Protein AF-F7QBQ6-F1 (afdb_monomer_lite)

Foldseek 3Di:
DLVLLVVLLVLLVVCLVPPPPLLVQLLVCLVDPQPPRVSLCVNQVVSCDPVDDPLQLLSSLSSLLSNLCSVPVFADAAALLLLLLLVCLVVVDVVSLVLLLVCLVDALVCNSVSVSVSSVSSVVVNRHHHSSVSSVLSSLNSPPVNPVVVSQQSSLLSLLSNLCNNCPPHDAQLALVVLLVLLLVCVVVVHCLLVVLQVCLVDQFRRRSSNSVSQVSNDDSVQGPLQLLSRLSSLLSNLCSLPVQADPPAALLLLLLVLLVVDVVCVVVSVVLLVVCLVDALVCNSVSSSVNSNSCNPPNRHYRSSVSSVLSSQRNPPDHPPVVSVVSSVVSVCSNPDDPPPCPDPPPPPPDDDDDD

Sequence (357 aa):
MTPHAGKFVGYLETLYENDRGAIARLRHSLAQPIGEDPKAVAIVERFAGMERDVGDPYRLALYLIAALYAHHPEQSGTTLAQAFGTLWRTRQNPSIEQRFVTLLQADEQQIAVRLRQAITLLAADGYGFDYVQLIADVALWFDPLKREDRWQAMRQRWGREFYGAAFAGQAIQSEPEGVKQHLLALAKDESPVLARLRRSLTLPPGEDPAVFPSVEPFIDPAWKSGDPRRRARYLVAGLFATHSAYEPGCTLASALNRLAAQNKDDGQSVERRFIAVLGASADTIADHLRQAVALLRDTQIGYDPALLIKDMEVWLARTPNVACLDGRRQRWARDFYWIPRSDEHDNQSETTQEQGA

Radius of gyration: 27.39 Å; chains: 1; bo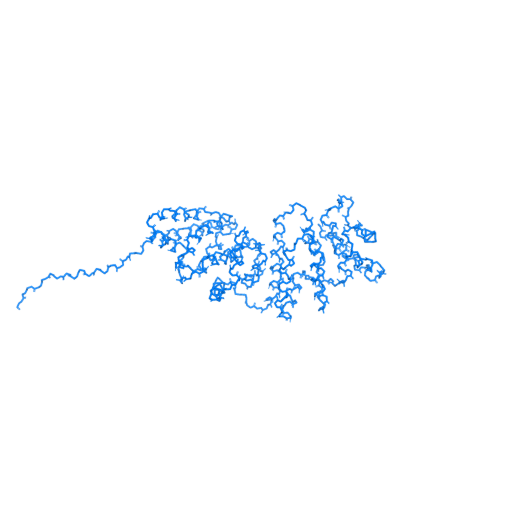unding box: 99×37×88 Å

Structure (mmCIF, N/CA/C/O backbone):
data_AF-F7QBQ6-F1
#
_entry.id   AF-F7QBQ6-F1
#
loop_
_atom_site.group_PDB
_atom_site.id
_atom_site.type_symbol
_atom_site.label_atom_id
_atom_site.label_alt_id
_atom_site.label_comp_id
_atom_site.label_asym_id
_atom_site.label_entity_id
_atom_site.label_seq_id
_atom_site.pdbx_PDB_ins_code
_atom_site.Cartn_x
_atom_site.Cartn_y
_atom_site.Cartn_z
_atom_site.occupancy
_atom_site.B_iso_or_equiv
_atom_site.auth_seq_id
_atom_site.auth_comp_id
_atom_site.auth_asym_id
_atom_site.auth_atom_id
_atom_site.pdbx_PDB_model_num
ATOM 1 N N . MET A 1 1 ? 20.777 11.181 -9.382 1.00 55.72 1 MET A N 1
ATOM 2 C CA . MET A 1 1 ? 20.623 9.922 -10.152 1.00 55.72 1 MET A CA 1
ATOM 3 C C . MET A 1 1 ? 19.945 10.142 -11.500 1.00 55.72 1 MET A C 1
ATOM 5 O O . MET A 1 1 ? 20.484 9.702 -12.505 1.00 55.72 1 MET A O 1
ATOM 9 N N . THR A 1 2 ? 18.842 10.890 -11.546 1.00 60.78 2 THR A N 1
ATOM 10 C CA . THR A 1 2 ? 18.014 11.148 -12.741 1.00 60.78 2 THR A CA 1
ATOM 11 C C . THR A 1 2 ? 18.770 11.571 -14.015 1.00 60.78 2 THR A C 1
ATOM 13 O O . THR A 1 2 ? 18.453 11.036 -15.074 1.00 60.78 2 THR A O 1
ATOM 16 N N . PRO A 1 3 ? 19.823 12.421 -13.964 1.00 72.81 3 PRO A N 1
ATOM 17 C CA . PRO A 1 3 ? 20.550 12.806 -15.181 1.00 72.81 3 PRO A CA 1
ATOM 18 C C . PRO A 1 3 ? 21.294 11.650 -15.865 1.00 72.81 3 PRO A C 1
ATOM 20 O O . PRO A 1 3 ? 21.471 11.668 -17.078 1.00 72.81 3 PRO A O 1
ATOM 23 N N . HIS A 1 4 ? 21.741 10.646 -15.102 1.00 84.81 4 HIS A N 1
ATOM 24 C CA . HIS A 1 4 ? 22.451 9.488 -15.655 1.00 84.81 4 HIS A CA 1
ATOM 25 C C . HIS A 1 4 ? 21.473 8.492 -16.282 1.00 84.81 4 HIS A C 1
ATOM 27 O O . HIS A 1 4 ? 21.731 7.999 -17.375 1.00 84.81 4 HIS A O 1
ATOM 33 N N . ALA A 1 5 ? 20.333 8.250 -15.627 1.00 90.38 5 ALA A N 1
ATOM 34 C CA . ALA A 1 5 ? 19.269 7.402 -16.160 1.00 90.38 5 ALA A CA 1
ATOM 35 C C . ALA A 1 5 ? 18.676 7.987 -17.455 1.00 90.38 5 ALA A C 1
ATOM 37 O O . ALA A 1 5 ? 18.514 7.257 -18.425 1.00 90.38 5 ALA A O 1
ATOM 38 N N . GLY A 1 6 ? 18.456 9.307 -17.524 1.00 93.12 6 GLY A N 1
ATOM 39 C CA . GLY A 1 6 ? 17.991 9.969 -18.750 1.00 93.12 6 GLY A CA 1
ATOM 40 C C . GLY A 1 6 ? 18.970 9.832 -19.922 1.00 93.12 6 GLY A C 1
ATOM 41 O O . GLY A 1 6 ? 18.567 9.467 -21.022 1.00 93.12 6 GLY A O 1
ATOM 42 N N . LYS A 1 7 ? 20.274 10.040 -19.680 1.00 94.00 7 LYS A N 1
ATOM 43 C CA . LYS A 1 7 ? 21.320 9.806 -20.695 1.00 94.00 7 LYS A CA 1
ATOM 44 C C . LYS A 1 7 ? 21.355 8.354 -21.168 1.00 94.00 7 LYS A C 1
ATOM 46 O O . LYS A 1 7 ? 21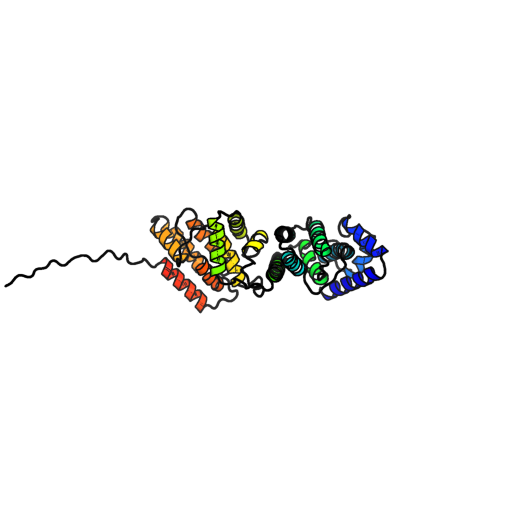.583 8.106 -22.347 1.00 94.00 7 LYS A O 1
ATOM 51 N N . PHE A 1 8 ? 21.151 7.409 -20.254 1.00 95.31 8 PHE A N 1
ATOM 52 C CA . PHE A 1 8 ? 21.120 5.992 -20.586 1.00 95.31 8 PHE A CA 1
ATOM 53 C C . PHE A 1 8 ? 19.916 5.627 -21.457 1.00 95.31 8 PHE A C 1
ATOM 55 O O . PHE A 1 8 ? 20.100 4.994 -22.490 1.00 95.31 8 PHE A O 1
ATOM 62 N N . VAL A 1 9 ? 18.709 6.066 -21.088 1.00 95.75 9 VAL A N 1
ATOM 63 C CA . VAL A 1 9 ? 17.493 5.811 -21.879 1.00 95.75 9 VAL A CA 1
ATOM 64 C C . VAL A 1 9 ? 17.595 6.455 -23.262 1.00 95.75 9 VAL A C 1
ATOM 66 O O . VAL A 1 9 ? 17.353 5.773 -24.251 1.00 95.75 9 VAL A O 1
ATOM 69 N N . GLY A 1 10 ? 18.066 7.705 -23.359 1.00 95.69 10 GLY A N 1
ATOM 70 C CA . GLY A 1 10 ? 18.307 8.343 -24.660 1.00 95.69 10 GLY A CA 1
ATOM 71 C C . GLY A 1 10 ? 19.355 7.604 -25.501 1.00 95.69 10 GLY A C 1
ATOM 72 O O . GLY A 1 10 ? 19.232 7.506 -26.718 1.00 95.69 10 GLY A O 1
ATOM 73 N N . TYR A 1 11 ? 20.369 7.003 -24.870 1.00 95.56 11 TYR A N 1
ATOM 74 C CA . TYR A 1 11 ? 21.298 6.133 -25.589 1.00 95.56 11 TYR A CA 1
ATOM 75 C C . TYR A 1 11 ? 20.629 4.845 -26.091 1.00 95.56 11 TYR A C 1
ATOM 77 O O . TYR A 1 11 ? 20.868 4.458 -27.232 1.00 95.56 11 TYR A O 1
ATOM 85 N N . LEU A 1 12 ? 19.776 4.197 -25.293 1.00 95.69 12 LEU A N 1
ATOM 86 C CA . LEU A 1 12 ? 19.026 3.018 -25.739 1.00 95.69 12 LEU A CA 1
ATOM 87 C C . LEU A 1 12 ? 18.079 3.336 -26.905 1.00 95.69 12 LEU A C 1
ATOM 89 O O . LEU A 1 12 ? 17.968 2.521 -27.817 1.00 95.69 12 LEU A O 1
ATOM 93 N N . GLU A 1 13 ? 17.465 4.519 -26.913 1.00 95.81 13 GLU A N 1
ATOM 94 C CA . GLU A 1 13 ? 16.634 5.016 -28.017 1.00 95.81 13 GLU A CA 1
ATOM 95 C C . GLU A 1 13 ? 17.455 5.140 -29.308 1.00 95.81 13 GLU A C 1
ATOM 97 O O . GLU A 1 13 ? 17.148 4.490 -30.308 1.00 95.81 13 GLU A O 1
ATOM 102 N N . THR A 1 14 ? 18.593 5.845 -29.261 1.00 95.56 14 THR A N 1
ATOM 103 C CA . THR A 1 14 ? 19.498 5.922 -30.424 1.00 95.56 14 THR A CA 1
ATOM 104 C C . THR A 1 14 ? 20.018 4.555 -30.872 1.00 95.56 14 THR A C 1
ATOM 106 O O . THR A 1 14 ? 20.189 4.315 -32.067 1.00 95.56 14 THR A O 1
ATOM 109 N N . LEU A 1 15 ? 20.264 3.633 -29.938 1.00 94.25 15 LEU A N 1
ATOM 110 C CA . LEU A 1 15 ? 20.688 2.272 -30.253 1.00 94.25 15 LEU A CA 1
ATOM 111 C C . LEU A 1 15 ? 19.571 1.490 -30.953 1.00 94.25 15 LEU A C 1
ATOM 113 O O . LEU A 1 15 ? 19.847 0.715 -31.868 1.00 94.25 15 LEU A O 1
ATOM 117 N N . TYR A 1 16 ? 18.320 1.709 -30.547 1.00 93.31 16 TYR A N 1
ATOM 118 C CA . TYR A 1 16 ? 17.154 1.061 -31.131 1.00 93.31 16 TYR A CA 1
ATOM 119 C C . TYR A 1 16 ? 16.933 1.458 -32.591 1.00 93.31 16 TYR A C 1
ATOM 121 O O . TYR A 1 16 ? 16.640 0.601 -33.427 1.00 93.31 16 TYR A O 1
ATOM 129 N N . GLU A 1 17 ? 17.151 2.731 -32.909 1.00 93.62 17 GLU A N 1
ATOM 130 C CA . GLU A 1 17 ? 17.033 3.260 -34.268 1.00 93.62 17 GLU A CA 1
ATOM 131 C C . GLU A 1 17 ? 18.175 2.801 -35.185 1.00 93.62 17 GLU A C 1
ATOM 133 O O . GLU A 1 17 ? 17.945 2.488 -36.355 1.00 93.62 17 GLU A O 1
ATOM 138 N N . ASN A 1 18 ? 19.403 2.732 -34.658 1.00 94.44 18 ASN A N 1
ATOM 139 C CA . ASN A 1 18 ? 20.611 2.644 -35.483 1.00 94.44 18 ASN A CA 1
ATOM 140 C C . ASN A 1 18 ? 21.309 1.270 -35.470 1.00 94.44 18 ASN A C 1
ATOM 142 O O . ASN A 1 18 ? 22.054 0.969 -36.401 1.00 94.44 18 ASN A O 1
ATOM 146 N N . ASP A 1 19 ? 21.087 0.414 -34.463 1.00 91.62 19 ASP A N 1
ATOM 147 C CA . ASP A 1 19 ? 21.766 -0.887 -34.340 1.00 91.62 19 ASP A CA 1
ATOM 148 C C . ASP A 1 19 ? 20.827 -2.003 -33.847 1.00 91.62 19 ASP A C 1
ATOM 150 O O . ASP A 1 19 ? 20.778 -2.388 -32.672 1.00 91.62 19 ASP A O 1
ATOM 154 N N . ARG A 1 20 ? 20.126 -2.621 -34.805 1.00 90.00 20 ARG A N 1
ATOM 155 C CA . ARG A 1 20 ? 19.270 -3.796 -34.557 1.00 90.00 20 ARG A CA 1
ATOM 156 C C . ARG A 1 20 ? 20.037 -4.975 -33.952 1.00 90.00 20 ARG A C 1
ATOM 158 O O . ARG A 1 20 ? 19.452 -5.771 -33.216 1.00 90.00 20 ARG A O 1
ATOM 165 N N . GLY A 1 21 ? 21.329 -5.106 -34.264 1.00 91.19 21 GLY A N 1
ATOM 166 C CA . GLY A 1 21 ? 22.180 -6.165 -33.736 1.00 91.19 21 GLY A CA 1
ATOM 167 C C . GLY A 1 21 ? 22.407 -6.000 -32.238 1.00 91.19 21 GLY A C 1
ATOM 168 O O . GLY A 1 21 ? 22.296 -6.971 -31.491 1.00 91.19 21 GLY A O 1
ATOM 169 N N . ALA A 1 22 ? 22.662 -4.776 -31.780 1.00 90.00 22 ALA A N 1
ATOM 170 C CA . ALA A 1 22 ? 22.800 -4.467 -30.363 1.00 90.00 22 ALA A CA 1
ATOM 171 C C . ALA A 1 22 ? 21.497 -4.698 -29.580 1.00 90.00 22 ALA A C 1
ATOM 173 O O . ALA A 1 22 ? 21.534 -5.336 -28.528 1.00 90.00 22 ALA A O 1
ATOM 174 N N . ILE A 1 23 ? 20.341 -4.304 -30.124 1.00 93.62 23 ILE A N 1
ATOM 175 C CA . ILE A 1 23 ? 19.030 -4.595 -29.514 1.00 93.62 23 ILE A CA 1
ATOM 176 C C . ILE A 1 23 ? 18.777 -6.100 -29.396 1.00 93.62 23 ILE A C 1
ATOM 178 O O . ILE A 1 23 ? 18.338 -6.572 -28.349 1.00 93.62 23 ILE A O 1
ATOM 182 N N . ALA A 1 24 ? 19.088 -6.881 -30.435 1.00 90.12 24 ALA A N 1
ATOM 183 C CA . ALA A 1 24 ? 18.937 -8.335 -30.382 1.00 90.12 24 ALA A CA 1
ATOM 184 C C . ALA A 1 24 ? 19.801 -8.971 -29.277 1.00 90.12 24 ALA A C 1
ATOM 186 O O . ALA A 1 24 ? 19.354 -9.898 -28.602 1.00 90.12 24 ALA A O 1
ATOM 187 N N . ARG A 1 25 ? 21.013 -8.446 -29.050 1.00 90.81 25 ARG A N 1
ATOM 188 C CA . ARG A 1 25 ? 21.894 -8.885 -27.955 1.00 90.81 25 ARG A CA 1
ATOM 189 C C . ARG A 1 25 ? 21.306 -8.536 -26.588 1.00 90.81 25 ARG A C 1
ATOM 191 O O . ARG A 1 25 ? 21.243 -9.411 -25.735 1.00 90.81 25 ARG A O 1
ATOM 198 N N . LEU A 1 26 ? 20.792 -7.317 -26.408 1.00 92.94 26 LEU A N 1
ATOM 199 C CA . LEU A 1 26 ? 20.109 -6.922 -25.168 1.00 92.94 26 LEU A CA 1
ATOM 200 C C . LEU A 1 26 ? 18.875 -7.787 -24.879 1.00 92.94 26 LEU A C 1
ATOM 202 O O . LEU A 1 26 ? 18.630 -8.145 -23.736 1.00 92.94 26 LEU A O 1
ATOM 206 N N . ARG A 1 27 ? 18.106 -8.193 -25.896 1.00 91.56 27 ARG A N 1
ATOM 207 C CA . ARG A 1 27 ? 16.990 -9.132 -25.673 1.00 91.56 27 ARG A CA 1
ATOM 208 C C . ARG A 1 27 ? 17.477 -10.482 -25.153 1.00 91.56 27 ARG A C 1
ATOM 210 O O . ARG A 1 27 ? 16.837 -11.071 -24.285 1.00 91.56 27 ARG A O 1
ATOM 217 N N . HIS A 1 28 ? 18.592 -10.970 -25.693 1.00 88.38 28 HIS A N 1
ATOM 218 C CA . HIS A 1 28 ? 19.169 -12.252 -25.306 1.00 88.38 28 HIS A CA 1
ATOM 219 C C . HIS A 1 28 ? 19.680 -12.255 -23.859 1.00 88.38 28 HIS A C 1
ATOM 221 O O . HIS A 1 28 ? 19.562 -13.277 -23.183 1.00 88.38 28 HIS A O 1
ATOM 227 N N . SER A 1 29 ? 20.156 -11.114 -23.349 1.00 89.19 29 SER A N 1
ATOM 228 C CA . SER A 1 29 ? 20.713 -11.031 -21.996 1.00 89.19 29 SER A CA 1
ATOM 229 C C . SER A 1 29 ? 19.695 -11.312 -20.882 1.00 89.19 29 SER A C 1
ATOM 231 O O . SER A 1 29 ? 20.107 -11.666 -19.785 1.00 89.19 29 SER A O 1
ATOM 233 N N . LEU A 1 30 ? 18.376 -11.239 -21.137 1.00 83.88 30 LEU A N 1
ATOM 234 C CA . LEU A 1 30 ? 17.345 -11.655 -20.163 1.00 83.88 30 LEU A CA 1
ATOM 235 C C . LEU A 1 30 ? 17.380 -13.154 -19.822 1.00 83.88 30 LEU A C 1
ATOM 237 O O . LEU A 1 30 ? 16.755 -13.561 -18.845 1.00 83.88 30 LEU A O 1
ATOM 241 N N . ALA A 1 31 ? 18.022 -13.982 -20.650 1.00 83.12 31 ALA A N 1
ATOM 242 C CA . ALA A 1 31 ? 18.154 -15.418 -20.409 1.00 83.12 31 ALA A CA 1
ATOM 243 C C . ALA A 1 31 ? 19.386 -15.778 -19.558 1.00 83.12 31 ALA A C 1
ATOM 245 O O . ALA A 1 31 ? 19.561 -16.945 -19.219 1.00 83.12 31 ALA A O 1
ATOM 246 N N . GLN A 1 32 ? 20.236 -14.798 -19.245 1.00 83.88 32 GLN A N 1
ATOM 247 C CA . GLN A 1 32 ? 21.458 -14.956 -18.459 1.00 83.88 32 GLN A CA 1
ATOM 248 C C . GLN A 1 32 ? 21.307 -14.253 -17.101 1.00 83.88 32 GLN A C 1
ATOM 250 O O . GLN A 1 32 ? 20.432 -13.392 -16.953 1.00 83.88 32 GLN A O 1
ATOM 255 N N . PRO A 1 33 ? 22.149 -14.579 -16.105 1.00 84.00 33 PRO A N 1
ATOM 256 C CA . PRO A 1 33 ? 22.229 -13.788 -14.885 1.00 84.00 33 PRO A CA 1
ATOM 257 C C . PRO A 1 33 ? 22.542 -12.314 -15.184 1.00 84.00 33 PRO A C 1
ATOM 259 O O . PRO A 1 33 ? 23.228 -11.970 -16.154 1.00 84.00 33 PRO A O 1
ATOM 262 N N . ILE A 1 34 ? 22.002 -11.423 -14.351 1.00 86.50 34 ILE A N 1
ATOM 263 C CA . ILE A 1 34 ? 22.113 -9.974 -14.547 1.00 86.50 34 ILE A CA 1
ATOM 264 C C . ILE A 1 34 ? 23.590 -9.566 -14.498 1.00 86.50 34 ILE A C 1
ATOM 266 O O . ILE A 1 34 ? 24.275 -9.817 -13.514 1.00 86.50 34 ILE A O 1
ATOM 270 N N . GLY A 1 35 ? 24.059 -8.898 -15.554 1.00 82.31 35 GLY A N 1
ATOM 271 C CA . GLY A 1 35 ? 25.430 -8.386 -15.645 1.00 82.31 35 GLY A CA 1
ATOM 272 C C . GLY A 1 35 ? 26.468 -9.371 -16.192 1.00 82.31 35 GLY A C 1
ATOM 273 O O . GLY A 1 35 ? 27.615 -8.973 -16.371 1.00 82.31 35 GLY A O 1
ATOM 274 N N . GLU A 1 36 ? 26.093 -10.615 -16.510 1.00 85.88 36 GLU A N 1
ATOM 275 C CA . GLU A 1 36 ? 27.054 -11.629 -16.974 1.00 85.88 36 GLU A CA 1
ATOM 276 C C . GLU A 1 36 ? 27.187 -11.732 -18.502 1.00 85.88 36 GLU A C 1
ATOM 278 O O . GLU A 1 36 ? 28.204 -12.224 -18.985 1.00 85.88 36 GLU A O 1
ATOM 283 N N . ASP A 1 37 ? 26.214 -11.253 -19.290 1.00 87.50 37 ASP A N 1
ATOM 284 C CA . ASP A 1 37 ? 26.312 -11.277 -20.760 1.00 87.50 37 ASP A CA 1
ATOM 285 C C . ASP A 1 37 ? 27.359 -10.258 -21.256 1.00 87.50 37 ASP A C 1
ATOM 287 O O . ASP A 1 37 ? 27.079 -9.051 -21.232 1.00 87.50 37 ASP A O 1
ATOM 291 N N . PRO A 1 38 ? 28.515 -10.693 -21.808 1.00 86.25 38 PRO A N 1
ATOM 292 C CA . PRO A 1 38 ? 29.590 -9.791 -22.232 1.00 86.25 38 PRO A CA 1
ATOM 293 C C . PRO A 1 38 ? 29.139 -8.736 -23.249 1.00 86.25 38 PRO A C 1
ATOM 295 O O . PRO A 1 38 ? 29.704 -7.644 -23.332 1.00 86.25 38 PRO A O 1
ATOM 298 N N . LYS A 1 39 ? 28.107 -9.047 -24.042 1.00 84.88 39 LYS A N 1
ATOM 299 C CA . LYS A 1 39 ? 27.569 -8.130 -25.049 1.00 84.88 39 LYS A CA 1
ATOM 300 C C . LYS A 1 39 ? 26.732 -7.027 -24.411 1.00 84.88 39 LYS A C 1
ATOM 302 O O . LYS A 1 39 ? 26.799 -5.889 -24.871 1.00 84.88 39 LYS A O 1
ATOM 307 N N . ALA A 1 40 ? 25.976 -7.346 -23.363 1.00 87.88 40 ALA A N 1
ATOM 308 C CA . ALA A 1 40 ? 25.263 -6.348 -22.575 1.00 87.88 40 ALA A CA 1
ATOM 309 C C . ALA A 1 40 ? 26.247 -5.479 -21.778 1.00 87.88 40 ALA A C 1
ATOM 311 O O . ALA A 1 40 ? 26.068 -4.262 -21.725 1.00 87.88 40 ALA A O 1
ATOM 312 N N . VAL A 1 41 ? 27.330 -6.072 -21.253 1.00 88.31 41 VAL A N 1
ATOM 313 C CA . VAL A 1 41 ? 28.394 -5.348 -20.533 1.00 88.31 41 VAL A CA 1
ATOM 314 C C . VAL A 1 41 ? 28.955 -4.192 -21.369 1.00 88.31 41 VAL A C 1
ATOM 316 O O . VAL A 1 41 ? 28.991 -3.052 -20.908 1.00 88.31 41 VAL A O 1
ATOM 319 N N . ALA A 1 42 ? 29.290 -4.434 -22.640 1.00 87.94 42 ALA A N 1
ATOM 320 C CA . ALA A 1 42 ? 29.828 -3.403 -23.540 1.00 87.94 42 ALA A CA 1
ATOM 321 C C . ALA A 1 42 ? 28.879 -2.202 -23.783 1.00 87.94 42 ALA A C 1
ATOM 323 O O . ALA A 1 42 ? 29.312 -1.104 -24.163 1.00 87.94 42 ALA A O 1
ATOM 324 N N . ILE A 1 43 ? 27.574 -2.403 -23.589 1.00 89.75 43 ILE A N 1
ATOM 325 C CA . ILE A 1 43 ? 26.537 -1.384 -23.779 1.00 89.75 43 ILE A CA 1
ATOM 326 C C . ILE A 1 43 ? 26.297 -0.632 -22.464 1.00 89.75 43 ILE A C 1
ATOM 328 O O . ILE A 1 43 ? 26.291 0.599 -22.457 1.00 89.75 43 ILE A O 1
ATOM 332 N N . VAL A 1 44 ? 26.131 -1.362 -21.358 1.00 91.31 44 VAL A N 1
ATOM 333 C CA . VAL A 1 44 ? 25.643 -0.832 -20.076 1.00 91.31 44 VAL A CA 1
ATOM 334 C C . VAL A 1 44 ? 26.748 -0.188 -19.233 1.00 91.31 44 VAL A C 1
ATOM 336 O O . VAL A 1 44 ? 26.510 0.860 -18.628 1.00 91.31 44 VAL A O 1
ATOM 339 N N . GLU A 1 45 ? 27.968 -0.739 -19.219 1.00 90.50 45 GLU A N 1
ATOM 340 C CA . GLU A 1 45 ? 29.033 -0.306 -18.292 1.00 90.50 45 GLU A CA 1
ATOM 341 C C . GLU A 1 45 ? 29.419 1.168 -18.428 1.00 90.50 45 GLU A C 1
ATOM 343 O O . GLU A 1 45 ? 29.743 1.829 -17.441 1.00 90.50 45 GLU A O 1
ATOM 348 N N . ARG A 1 46 ? 29.280 1.743 -19.628 1.00 89.19 46 ARG A N 1
ATOM 349 C CA . ARG A 1 46 ? 29.551 3.173 -19.848 1.00 89.19 46 ARG A CA 1
ATOM 350 C C . ARG A 1 46 ? 28.636 4.103 -19.030 1.00 89.19 46 ARG A C 1
ATOM 352 O O . ARG A 1 46 ? 28.968 5.271 -18.855 1.00 89.19 46 ARG A O 1
ATOM 359 N N . PHE A 1 47 ? 27.495 3.604 -18.542 1.00 89.69 47 PHE A N 1
ATOM 360 C CA . PHE A 1 47 ? 26.536 4.340 -17.703 1.00 89.69 47 PHE A CA 1
ATOM 361 C C . PHE A 1 47 ? 26.514 3.867 -16.243 1.00 89.69 47 PHE A C 1
ATOM 363 O O . PHE A 1 47 ? 25.972 4.569 -15.382 1.00 89.69 47 PHE A O 1
ATOM 370 N N . ALA A 1 48 ? 27.107 2.704 -15.953 1.00 84.00 48 ALA A N 1
ATOM 371 C CA . ALA A 1 48 ? 27.204 2.154 -14.605 1.00 84.00 48 ALA A CA 1
ATOM 372 C C . ALA A 1 48 ? 28.115 2.997 -13.699 1.00 84.00 48 ALA A C 1
ATOM 374 O O . ALA A 1 48 ? 27.846 3.093 -12.507 1.00 84.00 48 ALA A O 1
ATOM 375 N N . GLY A 1 49 ? 29.098 3.705 -14.265 1.00 79.75 49 GLY A N 1
ATOM 376 C CA . GLY A 1 49 ? 30.023 4.569 -13.526 1.00 79.75 49 GLY A CA 1
ATOM 377 C C . GLY A 1 49 ? 31.142 3.771 -12.851 1.00 79.75 49 GLY A C 1
ATOM 378 O O . GLY A 1 49 ? 30.884 2.780 -12.179 1.00 79.75 49 GLY A O 1
ATOM 379 N N . MET A 1 50 ? 32.390 4.218 -13.020 1.00 72.81 50 MET A N 1
ATOM 380 C CA . MET A 1 50 ? 33.584 3.432 -12.658 1.00 72.81 50 MET A CA 1
ATOM 381 C C . MET A 1 50 ? 33.775 3.195 -11.152 1.00 72.81 50 MET A C 1
ATOM 383 O O . MET A 1 50 ? 34.543 2.323 -10.769 1.00 72.81 50 MET A O 1
ATOM 387 N N . GLU A 1 51 ? 33.087 3.955 -10.303 1.00 75.19 51 GLU A N 1
ATOM 388 C CA . GLU A 1 51 ? 33.191 3.851 -8.841 1.00 75.19 51 GLU A CA 1
ATOM 389 C C . GLU A 1 51 ? 32.186 2.858 -8.231 1.00 75.19 51 GLU A C 1
ATOM 391 O O . GLU A 1 51 ? 32.211 2.628 -7.023 1.00 75.19 51 GLU A O 1
ATOM 396 N N . ARG A 1 52 ? 31.271 2.291 -9.034 1.00 80.31 52 ARG A N 1
ATOM 397 C CA . ARG A 1 52 ? 30.226 1.384 -8.542 1.00 80.31 52 ARG A CA 1
ATOM 398 C C . ARG A 1 52 ? 30.684 -0.070 -8.572 1.00 80.31 52 ARG A C 1
ATOM 400 O O . ARG A 1 52 ? 31.208 -0.548 -9.577 1.00 80.31 52 ARG A O 1
ATOM 407 N N . ASP A 1 53 ? 30.420 -0.783 -7.483 1.00 83.25 53 ASP A N 1
ATOM 408 C CA . ASP A 1 53 ? 30.718 -2.210 -7.365 1.00 83.25 53 ASP A CA 1
ATOM 409 C C . ASP A 1 53 ? 29.861 -3.066 -8.328 1.00 83.25 53 ASP A C 1
ATOM 411 O O . ASP A 1 53 ? 28.868 -2.606 -8.900 1.00 83.25 53 ASP A O 1
ATOM 415 N N . VAL A 1 54 ? 30.246 -4.326 -8.539 1.00 82.06 54 VAL A N 1
ATOM 416 C CA . VAL A 1 54 ? 29.521 -5.319 -9.353 1.00 82.06 54 VAL A CA 1
ATOM 417 C C . VAL A 1 54 ? 28.112 -5.556 -8.822 1.00 82.06 54 VAL A C 1
ATOM 419 O O . VAL A 1 54 ? 27.172 -5.628 -9.610 1.00 82.06 54 VAL A O 1
ATOM 422 N N . GLY A 1 55 ? 27.953 -5.590 -7.499 1.00 84.06 55 GLY A N 1
ATOM 423 C CA . GLY A 1 55 ? 26.659 -5.739 -6.835 1.00 84.06 55 GLY A CA 1
ATOM 424 C C . GLY A 1 55 ? 25.878 -4.437 -6.648 1.00 84.06 55 GLY A C 1
ATOM 425 O O . GLY A 1 55 ? 24.913 -4.430 -5.887 1.00 84.06 55 GLY A O 1
ATOM 426 N N . ASP A 1 56 ? 26.286 -3.324 -7.269 1.00 90.19 56 ASP A N 1
ATOM 427 C CA . ASP A 1 56 ? 25.589 -2.056 -7.067 1.00 90.19 56 ASP A CA 1
ATOM 428 C C . ASP A 1 56 ? 24.121 -2.136 -7.557 1.00 90.19 56 ASP A C 1
ATOM 430 O O . ASP A 1 56 ? 23.869 -2.507 -8.711 1.00 90.19 56 ASP A O 1
ATOM 434 N N . PRO A 1 57 ? 23.134 -1.742 -6.728 1.00 91.81 57 PRO A N 1
ATOM 435 C CA . PRO A 1 57 ? 21.720 -1.911 -7.062 1.00 91.81 57 PRO A CA 1
ATOM 436 C C . PRO A 1 57 ? 21.291 -1.157 -8.321 1.00 91.81 57 PRO A C 1
ATOM 438 O O . PRO A 1 57 ? 20.463 -1.625 -9.106 1.00 91.81 57 PRO A O 1
ATOM 441 N N . TYR A 1 58 ? 21.867 0.028 -8.537 1.00 91.38 58 TYR A N 1
ATOM 442 C CA . TYR A 1 58 ? 21.577 0.832 -9.713 1.00 91.38 58 TYR A CA 1
ATOM 443 C C . TYR A 1 58 ? 22.206 0.214 -10.962 1.00 91.38 58 TYR A C 1
ATOM 445 O O . TYR A 1 58 ? 21.557 0.169 -12.005 1.00 91.38 58 TYR A O 1
ATOM 453 N N . ARG A 1 59 ? 23.430 -0.319 -10.862 1.00 92.44 59 ARG A N 1
ATOM 454 C CA . ARG A 1 59 ? 24.076 -1.071 -11.949 1.00 92.44 59 ARG A CA 1
ATOM 455 C C . ARG A 1 59 ? 23.233 -2.274 -12.382 1.00 92.44 59 ARG A C 1
ATOM 457 O O . ARG A 1 59 ? 22.964 -2.412 -13.575 1.00 92.44 59 ARG A O 1
ATOM 464 N N . LEU A 1 60 ? 22.752 -3.087 -11.439 1.00 93.19 60 LEU A N 1
ATOM 465 C CA . LEU A 1 60 ? 21.877 -4.234 -11.727 1.00 93.19 60 LEU A CA 1
ATOM 466 C C . LEU A 1 60 ? 20.559 -3.804 -12.393 1.00 93.19 60 LEU A C 1
ATOM 468 O O . LEU A 1 60 ? 20.120 -4.420 -13.369 1.00 93.19 60 LEU A O 1
ATOM 472 N N . ALA A 1 61 ? 19.969 -2.696 -11.935 1.00 94.81 61 ALA A N 1
ATOM 473 C CA . ALA A 1 61 ? 18.778 -2.128 -12.558 1.00 94.81 61 ALA A CA 1
ATOM 474 C C . ALA A 1 61 ? 19.020 -1.699 -14.016 1.00 94.81 61 ALA A C 1
ATOM 476 O O . ALA A 1 61 ? 18.174 -1.969 -14.865 1.00 94.81 61 ALA A O 1
ATOM 477 N N . LEU A 1 62 ? 20.170 -1.092 -14.346 1.00 95.06 62 LEU A N 1
ATOM 478 C CA . LEU A 1 62 ? 20.489 -0.715 -15.731 1.00 95.06 62 LEU A CA 1
ATOM 479 C C . LEU A 1 62 ? 20.516 -1.931 -16.667 1.00 95.06 62 LEU A C 1
ATOM 481 O O . LEU A 1 62 ? 19.959 -1.860 -17.761 1.00 95.06 62 LEU A O 1
ATOM 485 N N . TYR A 1 63 ? 21.123 -3.042 -16.239 1.00 94.75 63 TYR A N 1
ATOM 486 C CA . TYR A 1 63 ? 21.172 -4.278 -17.026 1.00 94.75 63 TYR A CA 1
ATOM 487 C C . TYR A 1 63 ? 19.783 -4.850 -17.296 1.00 94.75 63 TYR A C 1
ATOM 489 O O . TYR A 1 63 ? 19.443 -5.130 -18.449 1.00 94.75 63 TYR A O 1
ATOM 497 N N . LEU A 1 64 ? 18.971 -4.994 -16.245 1.00 95.00 64 LEU A N 1
ATOM 498 C CA . LEU A 1 64 ? 17.611 -5.507 -16.379 1.00 95.00 64 LEU A CA 1
ATOM 499 C C . LEU A 1 64 ? 16.775 -4.600 -17.294 1.00 95.00 64 LEU A C 1
ATOM 501 O O . LEU A 1 64 ? 16.093 -5.082 -18.199 1.00 95.00 64 LEU A O 1
ATOM 505 N N . ILE A 1 65 ? 16.867 -3.283 -17.106 1.00 96.12 65 ILE A N 1
ATOM 506 C CA . ILE A 1 65 ? 16.093 -2.322 -17.889 1.00 96.12 65 ILE A CA 1
ATOM 507 C C . ILE A 1 65 ? 16.545 -2.258 -19.347 1.00 96.12 65 ILE A C 1
ATOM 509 O O . ILE A 1 65 ? 15.680 -2.203 -20.214 1.00 96.12 65 ILE A O 1
ATOM 513 N N . ALA A 1 66 ? 17.842 -2.344 -19.654 1.00 95.94 66 ALA A N 1
ATOM 514 C CA . ALA A 1 66 ? 18.316 -2.397 -21.042 1.00 95.94 66 ALA A CA 1
ATOM 515 C C . ALA A 1 66 ? 17.665 -3.550 -21.816 1.00 95.94 66 ALA A C 1
ATOM 517 O O . ALA A 1 66 ? 17.202 -3.399 -22.947 1.00 95.94 66 ALA A O 1
ATOM 518 N N . ALA A 1 67 ? 17.611 -4.707 -21.165 1.00 94.31 67 ALA A N 1
ATOM 519 C CA . ALA A 1 67 ? 17.103 -5.932 -21.741 1.00 94.31 67 ALA A CA 1
ATOM 520 C C . ALA A 1 67 ? 15.569 -5.898 -21.901 1.00 94.31 67 ALA A C 1
ATOM 522 O O . ALA A 1 67 ? 15.031 -6.372 -22.905 1.00 94.31 67 ALA A O 1
ATOM 523 N N . LEU A 1 68 ? 14.853 -5.276 -20.956 1.00 95.19 68 LEU A N 1
ATOM 524 C CA . LEU A 1 68 ? 13.405 -5.051 -21.037 1.00 95.19 68 LEU A CA 1
ATOM 525 C C . LEU A 1 68 ? 13.025 -3.972 -22.062 1.00 95.19 68 LEU A C 1
ATOM 527 O O . LEU A 1 68 ? 12.095 -4.183 -22.836 1.00 95.19 68 LEU A O 1
ATOM 531 N N . TYR A 1 69 ? 13.764 -2.863 -22.121 1.00 96.19 69 TYR A N 1
ATOM 532 C CA . TYR A 1 69 ? 13.592 -1.805 -23.122 1.00 96.19 69 TYR A CA 1
ATOM 533 C C . TYR A 1 69 ? 13.747 -2.360 -24.539 1.00 96.19 69 TYR A C 1
ATOM 535 O O . TYR A 1 69 ? 12.951 -2.073 -25.426 1.00 96.19 69 TYR A O 1
ATOM 543 N N . ALA A 1 70 ? 14.717 -3.254 -24.749 1.00 94.38 70 ALA A N 1
ATOM 544 C CA . ALA A 1 70 ? 14.906 -3.902 -26.040 1.00 94.38 70 ALA A CA 1
ATOM 545 C C . ALA A 1 70 ? 13.658 -4.680 -26.514 1.00 94.38 70 ALA A C 1
ATOM 547 O O . ALA A 1 70 ? 13.464 -4.830 -27.723 1.00 94.38 70 ALA A O 1
ATOM 548 N N . HIS A 1 71 ? 12.818 -5.185 -25.601 1.00 92.81 71 HIS A N 1
ATOM 549 C CA . HIS A 1 71 ? 11.553 -5.856 -25.931 1.00 92.81 71 HIS A CA 1
ATOM 550 C C . HIS A 1 71 ? 10.400 -4.878 -26.178 1.00 92.81 71 HIS A C 1
ATOM 552 O O . HIS A 1 71 ? 9.557 -5.164 -27.023 1.00 92.81 71 HIS A O 1
ATOM 558 N N . HIS A 1 72 ? 10.370 -3.758 -25.457 1.00 95.44 72 HIS A N 1
ATOM 559 C CA . HIS A 1 72 ? 9.310 -2.755 -25.522 1.00 95.44 72 HIS A CA 1
ATOM 560 C C . HIS A 1 72 ? 9.921 -1.347 -25.440 1.00 95.44 72 HIS A C 1
ATOM 562 O O . HIS A 1 72 ? 10.106 -0.832 -24.350 1.00 95.44 72 HIS A O 1
ATOM 568 N N . PRO A 1 73 ? 10.302 -0.716 -26.555 1.00 94.94 73 PRO A N 1
ATOM 569 C CA . PRO A 1 73 ? 11.058 0.543 -26.541 1.00 94.94 73 PRO A CA 1
ATOM 570 C C . PRO A 1 73 ? 10.175 1.798 -26.386 1.00 94.94 73 PRO A C 1
ATOM 572 O O . PRO A 1 73 ? 10.621 2.906 -26.680 1.00 94.94 73 PRO A O 1
ATOM 575 N N . GLU A 1 74 ? 8.915 1.659 -25.967 1.00 94.88 74 GLU A N 1
ATOM 576 C CA . GLU A 1 74 ? 7.976 2.783 -25.900 1.00 94.88 74 GLU A CA 1
ATOM 577 C C . GLU A 1 74 ? 8.178 3.618 -24.627 1.00 94.88 74 GLU A C 1
ATOM 579 O O . GLU A 1 74 ? 7.692 3.283 -23.544 1.00 94.88 74 GLU A O 1
ATOM 584 N N . GLN A 1 75 ? 8.877 4.744 -24.771 1.00 93.38 75 GLN A N 1
ATOM 585 C CA . GLN A 1 75 ? 9.016 5.751 -23.721 1.00 93.38 75 GLN A CA 1
ATOM 586 C C . GLN A 1 75 ? 7.778 6.658 -23.687 1.00 93.38 75 GLN A C 1
ATOM 588 O O . GLN A 1 75 ? 7.304 7.135 -24.717 1.00 93.38 75 GLN A O 1
ATOM 593 N N . SER A 1 76 ? 7.269 6.947 -22.490 1.00 94.12 76 SER A N 1
ATOM 594 C CA . SER A 1 76 ? 6.205 7.938 -22.293 1.00 94.12 76 SER A CA 1
ATOM 595 C C . SER A 1 76 ? 6.430 8.756 -21.018 1.00 94.12 76 SER A C 1
ATOM 597 O O . SER A 1 76 ? 7.335 8.473 -20.236 1.00 94.12 76 SER A O 1
ATOM 599 N N . GLY A 1 77 ? 5.611 9.790 -20.805 1.00 93.12 77 GLY A N 1
ATOM 600 C CA . GLY A 1 77 ? 5.642 10.603 -19.584 1.00 93.12 77 GLY A CA 1
ATOM 601 C C . GLY A 1 77 ? 4.922 9.983 -18.378 1.00 93.12 77 GLY A C 1
ATOM 602 O O . GLY A 1 77 ? 4.891 10.606 -17.320 1.00 93.12 77 GLY A O 1
ATOM 603 N N . THR A 1 78 ? 4.308 8.804 -18.520 1.00 96.25 78 THR A N 1
ATOM 604 C CA . THR A 1 78 ? 3.587 8.131 -17.426 1.00 96.25 78 THR A CA 1
ATOM 605 C C . THR A 1 78 ? 4.452 7.075 -16.757 1.00 96.25 78 THR A C 1
ATOM 607 O O . THR A 1 78 ? 5.192 6.365 -17.432 1.00 96.25 78 THR A O 1
ATOM 610 N N . THR A 1 79 ? 4.325 6.892 -15.445 1.00 97.69 79 THR A N 1
ATOM 611 C CA . THR A 1 79 ? 5.038 5.813 -14.742 1.00 97.69 79 THR A CA 1
ATOM 612 C C . THR A 1 79 ? 4.488 4.434 -15.123 1.00 97.69 79 THR A C 1
ATOM 614 O O . THR A 1 79 ? 3.357 4.310 -15.601 1.00 97.69 79 THR A O 1
ATOM 617 N N . LEU A 1 80 ? 5.257 3.368 -14.859 1.00 97.94 80 LEU A N 1
ATOM 618 C CA . LEU A 1 80 ? 4.796 1.989 -15.081 1.00 97.94 80 LEU A CA 1
ATOM 619 C C . LEU A 1 80 ? 3.461 1.716 -14.360 1.00 97.94 80 LEU A C 1
ATOM 621 O O . LEU A 1 80 ? 2.553 1.117 -14.931 1.00 97.94 80 LEU A O 1
ATOM 625 N N . ALA A 1 81 ? 3.319 2.188 -13.118 1.00 97.81 81 ALA A N 1
ATOM 626 C CA . ALA A 1 81 ? 2.103 2.006 -12.331 1.00 97.81 81 ALA A CA 1
ATOM 627 C C . ALA A 1 81 ? 0.891 2.732 -12.945 1.00 97.81 81 ALA A C 1
ATOM 629 O O . ALA A 1 81 ? -0.190 2.148 -13.025 1.00 97.81 81 ALA A O 1
ATOM 630 N N . GLN A 1 82 ? 1.068 3.961 -13.447 1.00 98.00 82 GLN A N 1
ATOM 631 C CA . GLN A 1 82 ? 0.008 4.702 -14.148 1.00 98.00 82 GLN A CA 1
ATOM 632 C C . GLN A 1 82 ? -0.417 4.020 -15.455 1.00 98.00 82 GLN A C 1
ATOM 634 O O . GLN A 1 82 ? -1.613 3.957 -15.759 1.00 98.00 82 GLN A O 1
ATOM 639 N N . ALA A 1 83 ? 0.546 3.485 -16.214 1.00 98.00 83 ALA A N 1
ATOM 640 C CA . ALA A 1 83 ? 0.270 2.719 -17.427 1.00 98.00 83 ALA A CA 1
ATOM 641 C C . ALA A 1 83 ? -0.570 1.470 -17.104 1.00 98.00 83 ALA A C 1
ATOM 643 O O . ALA A 1 83 ? -1.594 1.228 -17.741 1.00 98.00 83 ALA A O 1
ATOM 644 N N . PHE A 1 84 ? -0.218 0.742 -16.039 1.00 97.62 84 PHE A N 1
ATOM 645 C CA . PHE A 1 84 ? -0.999 -0.395 -15.544 1.00 97.62 84 PHE A CA 1
ATOM 646 C C . PHE A 1 84 ? -2.414 -0.021 -15.097 1.00 97.62 84 PHE A C 1
ATOM 648 O O . PHE A 1 84 ? -3.364 -0.725 -15.439 1.00 97.62 84 PHE A O 1
ATOM 655 N N . GLY A 1 85 ? -2.571 1.078 -14.355 1.00 97.19 85 GLY A N 1
ATOM 656 C CA . GLY A 1 85 ? -3.889 1.554 -13.931 1.00 97.19 85 GLY A CA 1
ATOM 657 C C . GLY A 1 85 ? -4.767 1.930 -15.126 1.00 97.19 85 GLY A C 1
ATOM 658 O O . GLY A 1 85 ? -5.934 1.548 -15.201 1.00 97.19 85 GLY A O 1
ATOM 659 N N . THR A 1 86 ? -4.185 2.595 -16.126 1.00 97.25 86 THR A N 1
ATOM 660 C CA . THR A 1 86 ? -4.877 2.931 -17.380 1.00 97.25 86 THR A CA 1
ATOM 661 C C . THR A 1 86 ? -5.276 1.684 -18.168 1.00 97.25 86 THR A C 1
ATOM 663 O O . THR A 1 86 ? -6.405 1.605 -18.662 1.00 97.25 86 THR A O 1
ATOM 666 N N . LEU A 1 87 ? -4.392 0.688 -18.247 1.00 97.00 87 LEU A N 1
ATOM 667 C CA . LEU A 1 87 ? -4.691 -0.596 -18.872 1.00 97.00 87 LEU A CA 1
ATOM 668 C C . LEU A 1 87 ? -5.837 -1.318 -18.143 1.00 97.00 87 LEU A C 1
ATOM 670 O O . LEU A 1 87 ? -6.764 -1.805 -18.792 1.00 97.00 87 LEU A O 1
ATOM 674 N N . TRP A 1 88 ? -5.804 -1.369 -16.807 1.00 96.50 88 TRP A N 1
ATOM 675 C CA . TRP A 1 88 ? -6.872 -1.970 -16.002 1.00 96.50 88 TRP A CA 1
ATOM 676 C C . TRP A 1 88 ? -8.215 -1.288 -16.264 1.00 96.50 88 TRP A C 1
ATOM 678 O O . TRP A 1 88 ? -9.201 -1.975 -16.520 1.00 96.50 88 TRP A O 1
ATOM 688 N N . ARG A 1 89 ? -8.240 0.050 -16.299 1.00 95.31 89 ARG A N 1
ATOM 689 C CA . ARG A 1 89 ? -9.443 0.844 -16.594 1.00 95.31 89 ARG A CA 1
ATOM 690 C C . ARG A 1 89 ? -10.008 0.548 -17.982 1.00 95.31 89 ARG A C 1
ATOM 692 O O . ARG A 1 89 ? -11.221 0.474 -18.143 1.00 95.31 89 ARG A O 1
ATOM 699 N N . THR A 1 90 ? -9.131 0.364 -18.966 1.00 95.12 90 THR A N 1
ATOM 700 C CA . THR A 1 90 ? -9.513 0.120 -20.365 1.00 95.12 90 THR A CA 1
ATOM 701 C C . THR A 1 90 ? -10.039 -1.300 -20.568 1.00 95.12 90 THR A C 1
ATOM 703 O O . THR A 1 90 ? -11.058 -1.492 -21.224 1.00 95.12 90 THR A O 1
ATOM 706 N N . ARG A 1 91 ? -9.372 -2.306 -19.987 1.00 94.06 91 ARG A N 1
ATOM 707 C CA . ARG A 1 91 ? -9.753 -3.721 -20.139 1.00 94.06 91 ARG A CA 1
ATOM 708 C C . ARG A 1 91 ? -10.798 -4.205 -19.132 1.00 94.06 91 ARG A C 1
ATOM 710 O O . ARG A 1 91 ? -11.360 -5.274 -19.343 1.00 94.06 91 ARG A O 1
ATOM 717 N N . GLN A 1 92 ? -11.000 -3.481 -18.029 1.00 89.88 92 GLN A N 1
ATOM 718 C CA . GLN A 1 92 ? -11.872 -3.850 -16.904 1.00 89.88 92 GLN A CA 1
ATOM 719 C C . GLN A 1 92 ? -11.652 -5.291 -16.409 1.00 89.88 92 GLN A C 1
ATOM 721 O O . GLN A 1 92 ? -12.593 -6.022 -16.110 1.00 89.88 92 GLN A O 1
ATOM 726 N N . ASN A 1 93 ? -10.388 -5.725 -16.348 1.00 91.38 93 ASN A N 1
ATOM 727 C CA . ASN A 1 93 ? -10.033 -7.104 -16.023 1.00 91.38 93 ASN A CA 1
ATOM 728 C C . ASN A 1 93 ? -9.358 -7.198 -14.639 1.00 91.38 93 ASN A C 1
ATOM 730 O O . ASN A 1 93 ? -8.201 -6.779 -14.502 1.00 91.38 93 ASN A O 1
ATOM 734 N N . PRO A 1 94 ? -10.009 -7.823 -13.635 1.00 90.56 94 PRO A N 1
ATOM 735 C CA . PRO A 1 94 ? -9.466 -7.953 -12.279 1.00 90.56 94 PRO A CA 1
ATOM 736 C C . PRO A 1 94 ? -8.113 -8.676 -12.198 1.00 90.56 94 PRO A C 1
ATOM 738 O O . PRO A 1 94 ? -7.304 -8.397 -11.316 1.00 90.56 94 PRO A O 1
ATOM 741 N N . SER A 1 95 ? -7.803 -9.572 -13.144 1.00 93.62 95 SER A N 1
ATOM 742 C CA . SER A 1 95 ? -6.513 -10.283 -13.153 1.00 93.62 95 SER A CA 1
ATOM 743 C C . SER A 1 95 ? -5.309 -9.352 -13.356 1.00 93.62 95 SER A C 1
ATOM 745 O O . SER A 1 95 ? -4.192 -9.702 -12.973 1.00 93.62 95 SER A O 1
ATOM 747 N N . ILE A 1 96 ? -5.514 -8.160 -13.929 1.00 95.50 96 ILE A N 1
ATOM 748 C CA . ILE A 1 96 ? -4.454 -7.161 -14.118 1.00 95.50 96 ILE A CA 1
ATOM 749 C C . ILE A 1 96 ? -4.052 -6.559 -12.769 1.00 95.50 96 ILE A C 1
ATOM 751 O O . ILE A 1 96 ? -2.861 -6.458 -12.479 1.00 95.50 96 ILE A O 1
ATOM 755 N N . GLU A 1 97 ? -5.031 -6.242 -11.919 1.00 96.06 97 GLU A N 1
ATOM 756 C CA . GLU A 1 97 ? -4.795 -5.756 -10.556 1.00 96.06 97 GLU A CA 1
ATOM 757 C C . GLU A 1 97 ? -4.055 -6.814 -9.726 1.00 96.06 97 GLU A C 1
ATOM 759 O O . GLU A 1 97 ? -3.048 -6.513 -9.088 1.00 96.06 97 GLU A O 1
ATOM 764 N N . GLN A 1 98 ? -4.464 -8.084 -9.818 1.00 94.94 98 GLN A N 1
ATOM 765 C CA . GLN A 1 98 ? -3.775 -9.174 -9.124 1.00 94.94 98 GLN A CA 1
ATOM 766 C C . GLN A 1 98 ? -2.311 -9.321 -9.569 1.00 94.94 98 GLN A C 1
ATOM 768 O O . GLN A 1 98 ? -1.427 -9.509 -8.729 1.00 94.94 98 GLN A O 1
ATOM 773 N N . ARG A 1 99 ? -2.024 -9.221 -10.874 1.00 96.25 99 ARG A N 1
ATOM 774 C CA . ARG A 1 99 ? -0.644 -9.248 -11.394 1.00 96.25 99 ARG A CA 1
ATOM 775 C C . ARG A 1 99 ? 0.173 -8.065 -10.884 1.00 96.25 99 ARG A C 1
ATOM 777 O O . ARG A 1 99 ? 1.325 -8.258 -10.506 1.00 96.25 99 ARG A O 1
ATOM 784 N N . PHE A 1 100 ? -0.425 -6.876 -10.831 1.00 97.56 100 PHE A N 1
ATOM 785 C CA . PHE A 1 100 ? 0.219 -5.677 -10.303 1.00 97.56 100 PHE A CA 1
ATOM 786 C C . PHE A 1 100 ? 0.550 -5.809 -8.807 1.00 97.56 100 PHE A C 1
ATOM 788 O O . PHE A 1 100 ? 1.691 -5.591 -8.408 1.00 97.56 100 PHE A O 1
ATOM 795 N N . VAL A 1 101 ? -0.399 -6.266 -7.985 1.00 96.50 101 VAL A N 1
ATOM 796 C CA . VAL A 1 101 ? -0.159 -6.538 -6.554 1.00 96.50 101 VAL A CA 1
ATOM 797 C C . VAL A 1 101 ? 0.939 -7.587 -6.372 1.00 96.50 101 VAL A C 1
ATOM 799 O O . VAL A 1 101 ? 1.835 -7.414 -5.550 1.00 96.50 101 VAL A O 1
ATOM 802 N N . THR A 1 102 ? 0.923 -8.641 -7.188 1.00 95.88 102 THR A N 1
ATOM 803 C CA . THR A 1 102 ? 1.946 -9.695 -7.146 1.00 95.88 102 THR A CA 1
ATOM 804 C C . THR A 1 102 ? 3.337 -9.162 -7.518 1.00 95.88 102 THR A C 1
ATOM 806 O O . THR A 1 102 ? 4.336 -9.598 -6.949 1.00 95.88 102 THR A O 1
ATOM 809 N N . LEU A 1 103 ? 3.428 -8.207 -8.450 1.00 97.06 103 LEU A N 1
ATOM 810 C CA . LEU A 1 103 ? 4.682 -7.530 -8.797 1.00 97.06 103 LEU A CA 1
ATOM 811 C C . LEU A 1 103 ? 5.232 -6.716 -7.613 1.00 97.06 103 LEU A C 1
ATOM 813 O O . LEU A 1 103 ? 6.426 -6.775 -7.344 1.00 97.06 103 LEU A O 1
ATOM 817 N N . LEU A 1 104 ? 4.374 -6.018 -6.863 1.00 95.69 104 LEU A N 1
ATOM 818 C CA . LEU A 1 104 ? 4.779 -5.257 -5.669 1.00 95.69 104 LEU A CA 1
ATOM 819 C C . LEU A 1 104 ? 5.236 -6.135 -4.492 1.00 95.69 104 LEU A C 1
ATOM 821 O O . LEU A 1 104 ? 5.911 -5.653 -3.581 1.00 95.69 104 LEU A O 1
ATOM 825 N N . GLN A 1 105 ? 4.846 -7.408 -4.491 1.00 93.62 105 GLN A N 1
ATOM 826 C CA . GLN A 1 105 ? 5.249 -8.406 -3.496 1.00 93.62 105 GLN A CA 1
ATOM 827 C C . GLN A 1 105 ? 6.478 -9.217 -3.926 1.00 93.62 105 GLN A C 1
ATOM 829 O O . GLN A 1 105 ? 6.923 -10.084 -3.178 1.00 93.62 105 GLN A O 1
ATOM 834 N N . ALA A 1 106 ? 7.010 -8.959 -5.122 1.00 94.31 106 ALA A N 1
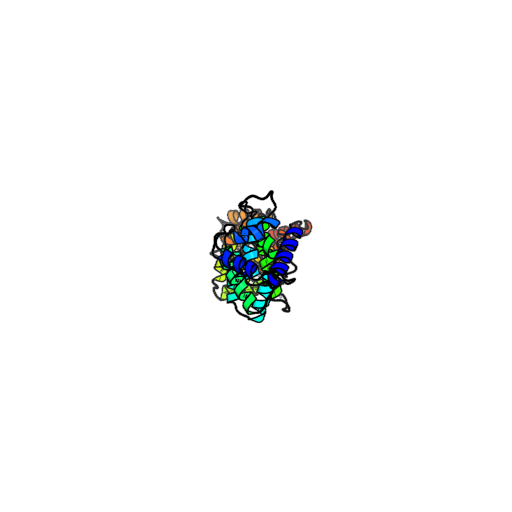ATOM 835 C CA . ALA A 1 106 ? 8.168 -9.660 -5.650 1.00 94.31 106 ALA A CA 1
ATOM 836 C C . ALA A 1 106 ? 9.421 -9.395 -4.812 1.00 94.31 106 ALA A C 1
ATOM 838 O O . ALA A 1 106 ? 9.695 -8.251 -4.446 1.00 94.31 106 ALA A O 1
ATOM 839 N N . ASP A 1 107 ? 10.206 -10.443 -4.592 1.00 91.00 107 ASP A N 1
ATOM 840 C CA . ASP A 1 107 ? 11.582 -10.333 -4.116 1.00 91.00 107 ASP A CA 1
ATOM 841 C C . ASP A 1 107 ? 12.565 -10.056 -5.276 1.00 91.00 107 ASP A C 1
ATOM 843 O O . ASP A 1 107 ? 12.188 -9.979 -6.452 1.00 91.00 107 ASP A O 1
ATOM 847 N N . GLU A 1 108 ? 13.845 -9.902 -4.934 1.00 89.31 108 GLU A N 1
ATOM 848 C CA . GLU A 1 108 ? 14.949 -9.657 -5.873 1.00 89.31 108 GLU A CA 1
ATOM 849 C C . GLU A 1 108 ? 15.134 -10.768 -6.923 1.00 89.31 108 GLU A C 1
ATOM 851 O O . GLU A 1 108 ? 15.616 -10.506 -8.023 1.00 89.31 108 GLU A O 1
ATOM 856 N N . GLN A 1 109 ? 14.724 -12.004 -6.620 1.00 89.06 109 GLN A N 1
ATOM 857 C CA . GLN A 1 109 ? 14.866 -13.149 -7.524 1.00 89.06 109 GLN A CA 1
ATOM 858 C C . GLN A 1 109 ? 13.709 -13.202 -8.526 1.00 89.06 109 GLN A C 1
ATOM 860 O O . GLN A 1 109 ? 13.862 -13.631 -9.670 1.00 89.06 109 GLN A O 1
ATOM 865 N N . GLN A 1 110 ? 12.531 -12.744 -8.107 1.00 93.56 110 GLN A N 1
ATOM 866 C CA . GLN A 1 110 ? 11.310 -12.786 -8.901 1.00 93.56 110 GLN A CA 1
ATOM 867 C C . GLN A 1 110 ? 11.103 -11.538 -9.764 1.00 93.56 110 GLN A C 1
ATOM 869 O O . GLN A 1 110 ? 10.378 -11.611 -10.763 1.00 93.56 110 GLN A O 1
ATOM 874 N N . ILE A 1 111 ? 11.701 -10.395 -9.400 1.00 93.69 111 ILE A N 1
ATOM 875 C CA . ILE A 1 111 ? 11.415 -9.105 -10.044 1.00 93.69 111 ILE A CA 1
ATOM 876 C C . ILE A 1 111 ? 11.676 -9.120 -11.550 1.00 93.69 111 ILE A C 1
ATOM 878 O O . ILE A 1 111 ? 10.835 -8.645 -12.308 1.00 93.69 111 ILE A O 1
ATOM 882 N N . ALA A 1 112 ? 12.766 -9.734 -12.018 1.00 92.56 112 ALA A N 1
ATOM 883 C CA . ALA A 1 112 ? 13.093 -9.767 -13.444 1.00 92.56 112 ALA A CA 1
ATOM 884 C C . ALA A 1 112 ? 11.999 -10.464 -14.275 1.00 92.56 112 ALA A C 1
ATOM 886 O O . ALA A 1 112 ? 11.523 -9.928 -15.280 1.00 92.56 112 ALA A O 1
ATOM 887 N N . VAL A 1 113 ? 11.545 -11.638 -13.823 1.00 93.00 113 VAL A N 1
ATOM 888 C CA . VAL A 1 113 ? 10.507 -12.420 -14.511 1.00 93.00 113 VAL A CA 1
ATOM 889 C C . VAL A 1 113 ? 9.152 -11.718 -14.430 1.00 93.00 113 VAL A C 1
ATOM 891 O O . VAL A 1 113 ? 8.460 -11.598 -15.444 1.00 93.00 113 VAL A O 1
ATOM 894 N N . ARG A 1 114 ? 8.771 -11.220 -13.248 1.00 94.75 114 ARG A N 1
ATOM 895 C CA . ARG A 1 114 ? 7.479 -10.547 -13.052 1.00 94.75 114 ARG A CA 1
ATOM 896 C C . ARG A 1 114 ? 7.403 -9.231 -13.819 1.00 94.75 114 ARG A C 1
ATOM 898 O O . ARG A 1 114 ? 6.377 -8.955 -14.436 1.00 94.75 114 ARG A O 1
ATOM 905 N N . LEU A 1 115 ? 8.485 -8.455 -13.848 1.00 95.75 115 LEU A N 1
ATOM 906 C CA . LEU A 1 115 ? 8.548 -7.207 -14.602 1.00 95.75 115 LEU A CA 1
ATOM 907 C C . LEU A 1 115 ? 8.488 -7.466 -16.111 1.00 95.75 115 LEU A C 1
ATOM 909 O O . LEU A 1 115 ? 7.766 -6.772 -16.819 1.00 95.75 115 LEU A O 1
ATOM 913 N N . ARG A 1 116 ? 9.142 -8.524 -16.610 1.00 94.62 116 ARG A N 1
ATOM 914 C CA . ARG A 1 116 ? 9.005 -8.943 -18.013 1.00 94.62 116 ARG A CA 1
ATOM 915 C C . ARG A 1 116 ? 7.559 -9.287 -18.373 1.00 94.62 116 ARG A C 1
ATOM 917 O O . ARG A 1 116 ? 7.062 -8.831 -19.403 1.00 94.62 116 ARG A O 1
ATOM 924 N N . GLN A 1 117 ? 6.880 -10.080 -17.543 1.00 94.62 117 GLN A N 1
ATOM 925 C CA . GLN A 1 117 ? 5.467 -10.429 -17.746 1.00 94.62 117 GLN A CA 1
ATOM 926 C C . GLN A 1 117 ? 4.577 -9.183 -17.722 1.00 94.62 117 GLN A C 1
ATOM 928 O O . GLN A 1 117 ? 3.679 -9.046 -18.551 1.00 94.62 117 GLN A O 1
ATOM 933 N N . ALA A 1 118 ? 4.860 -8.263 -16.800 1.00 95.06 118 ALA A N 1
ATOM 934 C CA . ALA A 1 118 ? 4.145 -7.009 -16.665 1.00 95.06 118 ALA A CA 1
ATOM 935 C C . ALA A 1 118 ? 4.298 -6.119 -17.914 1.00 95.06 118 ALA A C 1
ATOM 937 O O . ALA A 1 118 ? 3.306 -5.670 -18.482 1.00 95.06 118 ALA A O 1
ATOM 938 N N . ILE A 1 119 ? 5.526 -5.931 -18.398 1.00 95.50 119 ILE A N 1
ATOM 939 C CA . ILE A 1 119 ? 5.812 -5.126 -19.593 1.00 95.50 119 ILE A CA 1
ATOM 940 C C . ILE A 1 119 ? 5.232 -5.774 -20.851 1.00 95.50 119 ILE A C 1
ATOM 942 O O . ILE A 1 119 ? 4.669 -5.076 -21.682 1.00 95.50 119 ILE A O 1
ATOM 946 N N . THR A 1 120 ? 5.287 -7.104 -20.974 1.00 94.44 120 THR A N 1
ATOM 947 C CA . THR A 1 120 ? 4.673 -7.821 -22.110 1.00 94.44 120 THR A CA 1
ATOM 948 C C . THR A 1 120 ? 3.169 -7.556 -22.189 1.00 94.44 120 THR A C 1
ATOM 950 O O . THR A 1 120 ? 2.616 -7.420 -23.277 1.00 94.44 120 THR A O 1
ATOM 953 N N . LEU A 1 121 ? 2.502 -7.468 -21.035 1.00 94.94 121 LEU A N 1
ATOM 954 C CA . LEU A 1 121 ? 1.081 -7.154 -20.975 1.00 94.94 121 LEU A CA 1
ATOM 955 C C . LEU A 1 121 ? 0.789 -5.716 -21.430 1.00 94.94 121 LEU A C 1
ATOM 957 O O . LEU A 1 121 ? -0.177 -5.521 -22.155 1.00 94.94 121 LEU A O 1
ATOM 961 N N . LEU A 1 122 ? 1.610 -4.737 -21.038 1.00 95.94 122 LEU A N 1
ATOM 962 C CA . LEU A 1 122 ? 1.479 -3.345 -21.496 1.00 95.94 122 LEU A CA 1
ATOM 963 C C . LEU A 1 122 ? 1.781 -3.195 -22.993 1.00 95.94 122 LEU A C 1
ATOM 965 O O . LEU A 1 122 ? 1.063 -2.491 -23.700 1.00 95.94 122 LEU A O 1
ATOM 969 N N . ALA A 1 123 ? 2.808 -3.896 -23.475 1.00 95.00 123 ALA A N 1
ATOM 970 C CA . ALA A 1 123 ? 3.217 -3.896 -24.874 1.00 95.00 123 ALA A CA 1
ATOM 971 C C . ALA A 1 123 ? 2.115 -4.420 -25.806 1.00 95.00 123 ALA A C 1
ATOM 973 O O . ALA A 1 123 ? 1.984 -3.948 -26.930 1.00 95.00 123 ALA A O 1
ATOM 974 N N . ALA A 1 124 ? 1.289 -5.361 -25.336 1.00 95.12 124 ALA A N 1
ATOM 975 C CA . ALA A 1 124 ? 0.182 -5.911 -26.116 1.00 95.12 124 ALA A CA 1
ATOM 976 C C . ALA A 1 124 ? -0.889 -4.869 -26.496 1.00 95.12 124 ALA A C 1
ATOM 978 O O . ALA A 1 124 ? -1.614 -5.086 -27.464 1.00 95.12 124 ALA A O 1
ATOM 979 N N . ASP A 1 125 ? -0.989 -3.759 -25.759 1.00 93.75 125 ASP A N 1
ATOM 980 C CA . ASP A 1 125 ? -1.934 -2.665 -26.022 1.00 93.75 125 ASP A CA 1
ATOM 981 C C . ASP A 1 125 ? -1.224 -1.338 -26.361 1.00 93.75 125 ASP A C 1
ATOM 983 O O . ASP A 1 125 ? -1.882 -0.302 -26.432 1.00 93.75 125 ASP A O 1
ATOM 987 N N . GLY A 1 126 ? 0.100 -1.351 -26.570 1.00 93.75 126 GLY A N 1
ATOM 988 C CA . GLY A 1 126 ? 0.875 -0.159 -26.948 1.00 93.75 126 GLY A CA 1
ATOM 989 C C . GLY A 1 126 ? 0.975 0.906 -25.850 1.00 93.75 126 GLY A C 1
ATOM 990 O O . GLY A 1 126 ? 0.909 2.103 -26.132 1.00 93.75 126 GLY A O 1
ATOM 991 N N . TYR A 1 127 ? 1.056 0.492 -24.579 1.00 96.19 127 TYR A N 1
ATOM 992 C CA . TYR A 1 127 ? 1.299 1.426 -23.477 1.00 96.19 127 TYR A CA 1
ATOM 993 C C . TYR A 1 127 ? 2.799 1.600 -23.219 1.00 96.19 127 TYR A C 1
ATOM 995 O O . TYR A 1 127 ? 3.444 0.740 -22.611 1.00 96.19 127 TYR A O 1
ATOM 1003 N N . GLY A 1 128 ? 3.336 2.758 -23.601 1.00 96.06 128 GLY A N 1
ATOM 1004 C CA . GLY A 1 128 ? 4.657 3.219 -23.178 1.00 96.06 128 GLY A CA 1
ATOM 1005 C C . GLY A 1 128 ? 4.683 3.770 -21.749 1.00 96.06 128 GLY A C 1
ATOM 1006 O O . GLY A 1 128 ? 3.659 4.197 -21.205 1.00 96.06 128 GLY A O 1
ATOM 1007 N N . PHE A 1 129 ? 5.863 3.805 -21.134 1.00 97.44 129 PHE A N 1
ATOM 1008 C CA . PHE A 1 129 ? 6.061 4.310 -19.769 1.00 97.44 129 PHE A CA 1
ATOM 1009 C C . PHE A 1 129 ? 7.469 4.874 -19.563 1.00 97.44 129 PHE A C 1
ATOM 1011 O O . PHE A 1 129 ? 8.357 4.686 -20.389 1.00 97.44 129 PHE A O 1
ATOM 1018 N N . ASP A 1 130 ? 7.669 5.591 -18.459 1.00 97.12 130 ASP A N 1
ATOM 1019 C CA . ASP A 1 130 ? 8.932 6.246 -18.146 1.00 97.12 130 ASP A CA 1
ATOM 1020 C C . ASP A 1 130 ? 9.980 5.255 -17.612 1.00 97.12 130 ASP A C 1
ATOM 1022 O O . ASP A 1 130 ? 10.000 4.894 -16.426 1.00 97.12 130 ASP A O 1
ATOM 1026 N N . TYR A 1 131 ? 10.905 4.856 -18.486 1.00 97.00 131 TYR A N 1
ATOM 1027 C CA . TYR A 1 131 ? 12.040 4.007 -18.133 1.00 97.00 131 TYR A CA 1
ATOM 1028 C C . TYR A 1 131 ? 13.022 4.673 -17.162 1.00 97.00 131 TYR A C 1
ATOM 1030 O O . TYR A 1 131 ? 13.667 3.976 -16.377 1.00 97.00 131 TYR A O 1
ATOM 1038 N N . VAL A 1 132 ? 13.128 6.006 -17.159 1.00 96.19 132 VAL A N 1
ATOM 1039 C CA . VAL A 1 132 ? 14.029 6.741 -16.257 1.00 96.19 132 VAL A CA 1
ATOM 1040 C C . VAL A 1 132 ? 13.575 6.560 -14.811 1.00 96.19 132 VAL A C 1
ATOM 1042 O O . VAL A 1 132 ? 14.392 6.225 -13.947 1.00 96.19 132 VAL A O 1
ATOM 1045 N N . GLN A 1 133 ? 12.275 6.728 -14.550 1.00 96.00 133 GLN A N 1
ATOM 1046 C CA . GLN A 1 133 ? 11.695 6.466 -13.234 1.00 96.00 133 GLN A CA 1
ATOM 1047 C C . GLN A 1 133 ? 11.776 4.977 -12.874 1.00 96.00 133 GLN A C 1
ATOM 1049 O O . GLN A 1 133 ? 12.129 4.644 -11.741 1.00 96.00 133 GLN A O 1
ATOM 1054 N N . LEU A 1 134 ? 11.522 4.081 -13.834 1.00 97.00 134 LEU A N 1
ATOM 1055 C CA . LEU A 1 134 ? 11.556 2.641 -13.585 1.00 97.00 134 LEU A CA 1
ATOM 1056 C C . LEU A 1 134 ? 12.951 2.140 -13.172 1.00 97.00 134 LEU A C 1
ATOM 1058 O O . LEU A 1 134 ? 13.039 1.302 -12.281 1.00 97.00 134 LEU A O 1
ATOM 1062 N N . ILE A 1 135 ? 14.041 2.676 -13.738 1.00 96.19 135 ILE A N 1
ATOM 1063 C CA . ILE A 1 135 ? 15.416 2.342 -13.307 1.00 96.19 135 ILE A CA 1
ATOM 1064 C C . ILE A 1 135 ? 15.617 2.670 -11.825 1.00 96.19 135 ILE A C 1
ATOM 1066 O O . ILE A 1 135 ? 16.174 1.864 -11.080 1.00 96.19 135 ILE A O 1
ATOM 1070 N N . ALA A 1 136 ? 15.174 3.853 -11.391 1.00 93.69 136 ALA A N 1
ATOM 1071 C CA . ALA A 1 136 ? 15.318 4.275 -10.001 1.00 93.69 136 ALA A CA 1
ATOM 1072 C C . ALA A 1 136 ? 14.522 3.377 -9.042 1.00 93.69 136 ALA A C 1
ATOM 1074 O O . ALA A 1 136 ? 14.978 3.126 -7.928 1.00 93.69 136 ALA A O 1
ATOM 1075 N N . ASP A 1 137 ? 13.367 2.885 -9.486 1.00 95.19 137 ASP A N 1
ATOM 1076 C CA . ASP A 1 137 ? 12.495 2.024 -8.690 1.00 95.19 137 ASP A CA 1
ATOM 1077 C C . ASP A 1 137 ? 13.032 0.601 -8.607 1.00 95.19 137 ASP A C 1
ATOM 1079 O O . ASP A 1 137 ? 13.167 0.061 -7.515 1.00 95.19 137 ASP A O 1
ATOM 1083 N N . VAL A 1 138 ? 13.412 0.019 -9.747 1.00 95.00 138 VAL A N 1
ATOM 1084 C CA . VAL A 1 138 ? 13.980 -1.334 -9.831 1.00 95.00 138 VAL A CA 1
ATOM 1085 C C . VAL A 1 138 ? 15.278 -1.445 -9.035 1.00 95.00 138 VAL A C 1
ATOM 1087 O O . VAL A 1 138 ? 15.518 -2.473 -8.410 1.00 95.00 138 VAL A O 1
ATOM 1090 N N . ALA A 1 139 ? 16.075 -0.376 -8.964 1.00 93.50 139 ALA A N 1
ATOM 1091 C CA . ALA A 1 139 ? 17.264 -0.346 -8.115 1.00 93.50 139 ALA A CA 1
ATOM 1092 C C . ALA A 1 139 ? 16.951 -0.596 -6.627 1.00 93.50 139 ALA A C 1
ATOM 1094 O O . ALA A 1 139 ? 17.820 -1.068 -5.905 1.00 93.50 139 ALA A O 1
ATOM 1095 N N . LEU A 1 140 ? 15.729 -0.322 -6.151 1.00 93.00 140 LEU A N 1
ATOM 1096 C CA . LEU A 1 140 ? 15.348 -0.603 -4.763 1.00 93.00 140 LEU A CA 1
ATOM 1097 C C . LEU A 1 140 ? 15.141 -2.100 -4.489 1.00 93.00 140 LEU A C 1
ATOM 1099 O O . LEU A 1 140 ? 15.342 -2.514 -3.352 1.00 93.00 140 LEU A O 1
ATOM 1103 N N . TRP A 1 141 ? 14.796 -2.915 -5.496 1.00 92.44 141 TRP A N 1
ATOM 1104 C CA . TRP A 1 141 ? 14.712 -4.376 -5.331 1.00 92.44 141 TRP A CA 1
ATOM 1105 C C . TRP A 1 141 ? 16.078 -5.010 -5.086 1.00 92.44 141 TRP A C 1
ATOM 1107 O O . TRP A 1 141 ? 16.156 -6.032 -4.416 1.00 92.44 141 TRP A O 1
ATOM 1117 N N . PHE A 1 142 ? 17.133 -4.409 -5.633 1.00 91.12 142 PHE A N 1
ATOM 1118 C CA . PHE A 1 142 ? 18.499 -4.909 -5.522 1.00 91.12 142 PHE A CA 1
ATOM 1119 C C . PHE A 1 142 ? 19.286 -4.263 -4.373 1.00 91.12 142 PHE A C 1
ATOM 1121 O O . PHE A 1 142 ? 20.464 -4.562 -4.222 1.00 91.12 142 PHE A O 1
ATOM 1128 N N . ASP A 1 143 ? 18.687 -3.355 -3.588 1.00 89.12 143 ASP A N 1
ATOM 1129 C CA . ASP A 1 143 ? 19.367 -2.681 -2.473 1.00 89.12 143 ASP A CA 1
ATOM 1130 C C . ASP A 1 143 ? 19.603 -3.672 -1.316 1.00 89.12 143 ASP A C 1
ATOM 1132 O O . ASP A 1 143 ? 18.646 -4.017 -0.614 1.00 89.12 143 ASP A O 1
ATOM 1136 N N . PRO A 1 144 ? 20.854 -4.114 -1.057 1.00 79.44 144 PRO A N 1
ATOM 1137 C CA . PRO A 1 144 ? 21.133 -5.113 -0.025 1.00 79.44 144 PRO A CA 1
ATOM 1138 C C . PRO A 1 144 ? 20.864 -4.571 1.379 1.00 79.44 144 PRO A C 1
ATOM 1140 O O . PRO A 1 144 ? 20.572 -5.332 2.299 1.00 79.44 144 PRO A O 1
ATOM 1143 N N . LEU A 1 145 ? 20.933 -3.245 1.549 1.00 76.94 145 LEU A N 1
ATOM 1144 C CA . LEU A 1 145 ? 20.631 -2.591 2.816 1.00 76.94 145 LEU A CA 1
ATOM 1145 C C . LEU A 1 145 ? 19.129 -2.510 3.077 1.00 76.94 145 LEU A C 1
ATOM 1147 O O . LEU A 1 145 ? 18.764 -2.076 4.168 1.00 76.94 145 LEU A O 1
ATOM 1151 N N . LYS A 1 146 ? 18.291 -2.869 2.085 1.00 66.62 146 LYS A N 1
ATOM 1152 C CA . LYS A 1 146 ? 16.827 -2.790 2.110 1.00 66.62 146 LYS A CA 1
ATOM 1153 C C . LYS A 1 146 ? 16.377 -1.596 2.926 1.00 66.62 146 LYS A C 1
ATOM 1155 O O . LYS A 1 146 ? 15.817 -1.761 4.005 1.00 66.62 146 LYS A O 1
ATOM 1160 N N . ARG A 1 147 ? 16.704 -0.384 2.459 1.00 74.75 147 ARG A N 1
ATOM 1161 C CA . ARG A 1 147 ? 16.235 0.839 3.120 1.00 74.75 147 ARG A CA 1
ATOM 1162 C C . ARG A 1 147 ? 14.710 0.836 3.073 1.00 74.75 147 ARG A C 1
ATOM 1164 O O . ARG A 1 147 ? 14.112 1.252 2.078 1.00 74.75 147 ARG A O 1
ATOM 1171 N N . GLU A 1 148 ? 14.126 0.250 4.116 1.00 77.19 148 GLU A N 1
ATOM 1172 C CA . GLU A 1 148 ? 12.738 -0.194 4.162 1.00 77.19 148 GLU A CA 1
ATOM 1173 C C . GLU A 1 148 ? 11.830 1.015 3.957 1.00 77.19 148 GLU A C 1
ATOM 1175 O O . GLU A 1 148 ? 10.878 0.957 3.197 1.00 77.19 148 GLU A O 1
ATOM 1180 N N . ASP A 1 149 ? 12.222 2.176 4.479 1.00 83.88 149 ASP A N 1
ATOM 1181 C CA . ASP A 1 149 ? 11.562 3.457 4.247 1.00 83.88 149 ASP A CA 1
ATOM 1182 C C . ASP A 1 149 ? 11.404 3.809 2.754 1.00 83.88 149 ASP A C 1
ATOM 1184 O O . ASP A 1 149 ? 10.308 4.156 2.308 1.00 83.88 149 ASP A O 1
ATOM 1188 N N . ARG A 1 150 ? 12.471 3.700 1.950 1.00 88.31 150 ARG A N 1
ATOM 1189 C CA . ARG A 1 150 ? 12.441 4.019 0.511 1.00 88.31 150 ARG A CA 1
ATOM 1190 C C . ARG A 1 150 ? 11.681 2.970 -0.283 1.00 88.31 150 ARG A C 1
ATOM 1192 O O . ARG A 1 150 ? 10.922 3.321 -1.186 1.00 88.31 150 ARG A O 1
ATOM 1199 N N . TRP A 1 151 ? 11.884 1.705 0.064 1.00 88.44 151 TRP A N 1
ATOM 1200 C CA . TRP A 1 151 ? 11.178 0.578 -0.531 1.00 88.44 151 TRP A CA 1
ATOM 1201 C C . TRP A 1 151 ? 9.662 0.705 -0.326 1.00 88.44 151 TRP A C 1
ATOM 1203 O O . TRP A 1 151 ? 8.883 0.692 -1.283 1.00 88.44 151 TRP A O 1
ATOM 1213 N N . GLN A 1 152 ? 9.240 0.963 0.910 1.00 89.81 152 GLN A N 1
ATOM 1214 C CA . GLN A 1 152 ? 7.842 1.170 1.267 1.00 89.81 152 GLN A CA 1
ATOM 1215 C C . GLN A 1 152 ? 7.261 2.427 0.628 1.00 89.81 152 GLN A C 1
ATOM 1217 O O . GLN A 1 152 ? 6.154 2.396 0.082 1.00 89.81 152 GLN A O 1
ATOM 1222 N N . ALA A 1 153 ? 8.016 3.528 0.613 1.00 91.44 153 ALA A N 1
ATOM 1223 C CA . ALA A 1 153 ? 7.602 4.745 -0.074 1.00 91.44 153 ALA A CA 1
ATOM 1224 C C . ALA A 1 153 ? 7.363 4.501 -1.572 1.00 91.44 153 ALA A C 1
ATOM 1226 O O . ALA A 1 153 ? 6.381 5.010 -2.119 1.00 91.44 153 ALA A O 1
ATOM 1227 N N . MET A 1 154 ? 8.208 3.694 -2.223 1.00 94.44 154 MET A N 1
ATOM 1228 C CA . MET A 1 154 ? 8.022 3.302 -3.618 1.00 94.44 154 MET A CA 1
ATOM 1229 C C . MET A 1 154 ? 6.756 2.457 -3.801 1.00 94.44 154 MET A C 1
ATOM 1231 O O . MET A 1 154 ? 5.949 2.792 -4.667 1.00 94.44 154 MET A O 1
ATOM 1235 N N . ARG A 1 155 ? 6.512 1.433 -2.966 1.00 94.69 155 ARG A N 1
ATOM 1236 C CA . ARG A 1 155 ? 5.316 0.570 -3.096 1.00 94.69 155 ARG A CA 1
ATOM 1237 C C . ARG A 1 155 ? 4.030 1.364 -2.934 1.00 94.69 155 ARG A C 1
ATOM 1239 O O . ARG A 1 155 ? 3.105 1.223 -3.728 1.00 94.69 155 ARG A O 1
ATOM 1246 N N . GLN A 1 156 ? 4.002 2.260 -1.955 1.00 94.62 156 GLN A N 1
ATOM 1247 C CA . GLN A 1 156 ? 2.872 3.154 -1.725 1.00 94.62 156 GLN A CA 1
ATOM 1248 C C . GLN A 1 156 ? 2.682 4.160 -2.862 1.00 94.62 156 GLN A C 1
ATOM 1250 O O . GLN A 1 156 ? 1.548 4.476 -3.220 1.00 94.62 156 GLN A O 1
ATOM 1255 N N . ARG A 1 157 ? 3.776 4.661 -3.456 1.00 95.69 157 ARG A N 1
ATOM 1256 C CA . ARG A 1 157 ? 3.699 5.514 -4.646 1.00 95.69 157 ARG A CA 1
ATOM 1257 C C . ARG A 1 157 ? 3.104 4.751 -5.826 1.00 95.69 157 ARG A C 1
ATOM 1259 O O . ARG A 1 157 ? 2.176 5.264 -6.437 1.00 95.69 157 ARG A O 1
ATOM 1266 N N . TRP A 1 158 ? 3.595 3.545 -6.099 1.00 97.31 158 TRP A N 1
ATOM 1267 C CA . TRP A 1 158 ? 3.088 2.691 -7.171 1.00 97.31 158 TRP A CA 1
ATOM 1268 C C . TRP A 1 158 ? 1.612 2.345 -6.969 1.00 97.31 158 TRP A C 1
ATOM 1270 O O . TRP A 1 158 ? 0.840 2.467 -7.912 1.00 97.31 158 TRP A O 1
ATOM 1280 N N . GLY A 1 159 ? 1.193 1.987 -5.750 1.00 96.50 159 GLY A N 1
ATOM 1281 C CA . GLY A 1 159 ? -0.222 1.794 -5.423 1.00 96.50 159 GLY A CA 1
ATOM 1282 C C . GLY A 1 159 ? -1.048 3.030 -5.786 1.00 96.50 159 GLY A C 1
ATOM 1283 O O . GLY A 1 159 ? -1.930 2.959 -6.636 1.00 96.50 159 GLY A O 1
ATOM 1284 N N . ARG A 1 160 ? -0.690 4.193 -5.237 1.00 95.69 160 ARG A N 1
ATOM 1285 C CA . ARG A 1 160 ? -1.401 5.454 -5.495 1.00 95.69 160 ARG A CA 1
ATOM 1286 C C . ARG A 1 160 ? -1.467 5.818 -6.983 1.00 95.69 160 ARG A C 1
ATOM 1288 O O . ARG A 1 160 ? -2.495 6.281 -7.462 1.00 95.69 160 ARG A O 1
ATOM 1295 N N . GLU A 1 161 ? -0.374 5.625 -7.715 1.00 97.00 161 GLU A N 1
ATOM 1296 C CA . GLU A 1 161 ? -0.290 5.884 -9.156 1.00 97.00 161 GLU A CA 1
ATOM 1297 C C . GLU A 1 161 ? -1.164 4.928 -9.975 1.00 97.00 161 GLU A C 1
ATOM 1299 O O . GLU A 1 161 ? -1.858 5.374 -10.889 1.00 97.00 161 GLU A O 1
ATOM 1304 N N . PHE A 1 162 ? -1.175 3.640 -9.621 1.00 97.81 162 PHE A N 1
ATOM 1305 C CA . PHE A 1 162 ? -2.035 2.637 -10.240 1.00 97.81 162 PHE A CA 1
ATOM 1306 C C . PHE A 1 162 ? -3.509 2.952 -10.005 1.00 97.81 162 PHE A C 1
ATOM 1308 O O . PHE A 1 162 ? -4.251 3.132 -10.967 1.00 97.81 162 PHE A O 1
ATOM 1315 N N . TYR A 1 163 ? -3.936 3.067 -8.744 1.00 96.50 163 TYR A N 1
ATOM 1316 C CA . TYR A 1 163 ? -5.349 3.261 -8.415 1.00 96.50 163 TYR A CA 1
ATOM 1317 C C . TYR A 1 163 ? -5.851 4.645 -8.825 1.00 96.50 163 TYR A C 1
ATOM 1319 O O . TYR A 1 163 ? -6.975 4.771 -9.309 1.00 96.50 163 TYR A O 1
ATOM 1327 N N . GLY A 1 164 ? -4.996 5.669 -8.754 1.00 95.62 164 GLY A N 1
ATOM 1328 C CA . GLY A 1 164 ? -5.307 6.994 -9.282 1.00 95.62 164 GLY A CA 1
ATOM 1329 C C . GLY A 1 164 ? -5.567 6.989 -10.791 1.00 95.62 164 GLY A C 1
ATOM 1330 O O . GLY A 1 164 ? -6.495 7.651 -11.248 1.00 95.62 164 GLY A O 1
ATOM 1331 N N . ALA A 1 165 ? -4.805 6.214 -11.571 1.00 96.50 165 ALA A N 1
ATOM 1332 C CA . ALA A 1 165 ? -5.044 6.056 -13.008 1.00 96.50 165 ALA A CA 1
ATOM 1333 C C . ALA A 1 165 ? -6.211 5.096 -13.327 1.00 96.50 165 ALA A C 1
ATOM 1335 O O . ALA A 1 165 ? -6.935 5.305 -14.305 1.00 96.50 165 ALA A O 1
ATOM 1336 N N . ALA A 1 166 ? -6.409 4.063 -12.503 1.00 95.75 166 ALA A N 1
ATOM 1337 C CA . ALA A 1 166 ? -7.469 3.063 -12.638 1.00 95.75 166 ALA A CA 1
ATOM 1338 C C . ALA A 1 166 ? -8.869 3.661 -12.437 1.00 95.75 166 ALA A C 1
ATOM 1340 O O . ALA A 1 166 ? -9.788 3.362 -13.198 1.00 95.75 166 ALA A O 1
ATOM 1341 N N . PHE A 1 167 ? -9.009 4.556 -11.458 1.00 93.88 167 PHE A N 1
ATOM 1342 C CA . PHE A 1 167 ? -10.264 5.240 -11.137 1.00 93.88 167 PHE A CA 1
ATOM 1343 C C . PHE A 1 167 ? -10.329 6.674 -11.678 1.00 93.88 167 PHE A C 1
ATOM 1345 O O . PHE A 1 167 ? -11.231 7.433 -11.324 1.00 93.88 167 PHE A O 1
ATOM 1352 N N . ALA A 1 168 ? -9.401 7.063 -12.559 1.00 93.75 168 ALA A N 1
ATOM 1353 C CA . ALA A 1 168 ? -9.391 8.391 -13.160 1.00 93.75 168 ALA A CA 1
ATOM 1354 C C . ALA A 1 168 ? -10.737 8.705 -13.842 1.00 93.75 168 ALA A C 1
ATOM 1356 O O . ALA A 1 168 ? -11.200 7.956 -14.707 1.00 93.75 168 ALA A O 1
ATOM 1357 N N . GLY A 1 169 ? -11.347 9.831 -13.459 1.00 88.94 169 GLY A N 1
ATOM 1358 C CA . GLY A 1 169 ? -12.655 10.275 -13.956 1.00 88.94 169 GLY A CA 1
ATOM 1359 C C . GLY A 1 169 ? -13.863 9.753 -13.169 1.00 88.94 169 GLY A C 1
ATOM 1360 O O . GLY A 1 169 ? -14.986 10.133 -13.487 1.00 88.94 169 GLY A O 1
ATOM 1361 N N . GLN A 1 170 ? -13.661 8.924 -12.141 1.00 89.75 170 GLN A N 1
ATOM 1362 C CA . GLN A 1 170 ? -14.718 8.499 -11.220 1.00 89.75 170 GLN A CA 1
ATOM 1363 C C . GLN A 1 170 ? -14.746 9.394 -9.974 1.00 89.75 170 GLN A C 1
ATOM 1365 O O . GLN A 1 170 ? -13.720 9.936 -9.558 1.00 89.75 170 GLN A O 1
ATOM 1370 N N . ALA A 1 171 ? -15.925 9.556 -9.365 1.00 87.94 171 ALA A N 1
ATOM 1371 C CA . ALA A 1 171 ? -16.050 10.271 -8.099 1.00 87.94 171 ALA A CA 1
ATOM 1372 C C . ALA A 1 171 ? -15.383 9.461 -6.977 1.00 87.94 171 ALA A C 1
ATOM 1374 O O . ALA A 1 171 ? -15.792 8.336 -6.688 1.00 87.94 171 ALA A O 1
ATOM 1375 N N . ILE A 1 172 ? -14.358 10.036 -6.347 1.00 85.69 172 ILE A N 1
ATOM 1376 C CA . ILE A 1 172 ? -13.621 9.381 -5.265 1.00 85.69 172 ILE A CA 1
ATOM 1377 C C . ILE A 1 172 ? -14.503 9.377 -4.013 1.00 85.69 172 ILE A C 1
ATOM 1379 O O . ILE A 1 172 ? -14.862 10.434 -3.494 1.00 85.69 172 ILE A O 1
ATOM 1383 N N . GLN A 1 173 ? -14.817 8.192 -3.491 1.00 89.81 173 GLN A N 1
ATOM 1384 C CA . GLN A 1 173 ? -15.562 8.026 -2.237 1.00 89.81 173 GLN A CA 1
ATOM 1385 C C . GLN A 1 173 ? -14.619 8.129 -1.033 1.00 89.81 173 GLN A C 1
ATOM 1387 O O . GLN A 1 173 ? -14.520 7.218 -0.214 1.00 89.81 173 GLN A O 1
ATOM 1392 N N . SER A 1 174 ? -13.873 9.232 -0.949 1.00 90.81 174 SER A N 1
ATOM 1393 C CA . SER A 1 174 ? -12.842 9.402 0.073 1.00 90.81 174 SER A CA 1
ATOM 1394 C C . SER A 1 174 ? -13.422 9.638 1.462 1.00 90.81 174 SER A C 1
ATOM 1396 O O . SER A 1 174 ? -12.701 9.476 2.438 1.00 90.81 174 SER A O 1
ATOM 1398 N N . GLU A 1 175 ? -14.704 9.975 1.594 1.00 94.44 175 GLU A N 1
ATOM 1399 C CA . GLU A 1 175 ? -15.349 10.181 2.889 1.00 94.44 175 GLU A CA 1
ATOM 1400 C C . GLU A 1 175 ? -15.303 8.919 3.776 1.00 94.44 175 GLU A C 1
ATOM 1402 O O . GLU A 1 175 ? -15.481 7.804 3.276 1.00 94.44 175 GLU A O 1
ATOM 1407 N N . PRO A 1 176 ? -15.135 9.056 5.110 1.00 96.38 176 PRO A N 1
ATOM 1408 C CA . PRO A 1 176 ? -15.131 7.921 6.043 1.00 96.38 176 PRO A CA 1
ATOM 1409 C C . PRO A 1 176 ? -16.352 6.997 5.917 1.00 96.38 176 PRO A C 1
ATOM 1411 O O . PRO A 1 176 ? -16.266 5.801 6.193 1.00 96.38 176 PRO A O 1
ATOM 1414 N N . GLU A 1 177 ? -17.482 7.552 5.477 1.00 95.88 177 GLU A N 1
ATOM 1415 C CA . GLU A 1 177 ? -18.728 6.826 5.245 1.00 95.88 177 GLU A CA 1
ATOM 1416 C C . GLU A 1 177 ? -18.611 5.789 4.117 1.00 95.88 177 GLU A C 1
ATOM 1418 O O . GLU A 1 177 ? -19.102 4.672 4.274 1.00 95.88 177 GLU A O 1
ATOM 1423 N N . GLY A 1 178 ? -17.914 6.113 3.021 1.00 95.38 178 GLY A N 1
ATOM 1424 C CA . GLY A 1 178 ? -17.715 5.188 1.899 1.00 95.38 178 GLY A CA 1
ATOM 1425 C C . GLY A 1 178 ? -16.883 3.973 2.310 1.00 95.38 178 GLY A C 1
ATOM 1426 O O . GLY A 1 178 ? -17.263 2.829 2.055 1.00 95.38 178 GLY A O 1
ATOM 1427 N N . VAL A 1 179 ? -15.803 4.212 3.064 1.00 96.44 179 VAL A N 1
ATOM 1428 C CA . VAL A 1 179 ? -14.971 3.142 3.638 1.00 96.44 179 VAL A CA 1
ATOM 1429 C C . VAL A 1 179 ? -15.786 2.274 4.592 1.00 96.44 179 VAL A C 1
ATOM 1431 O O . VAL A 1 179 ? -15.726 1.049 4.504 1.00 96.44 179 VAL A O 1
ATOM 1434 N N . LYS A 1 180 ? -16.585 2.881 5.483 1.00 97.44 180 LYS A N 1
ATOM 1435 C CA . LYS A 1 180 ? -17.473 2.134 6.386 1.00 97.44 180 LYS A CA 1
ATOM 1436 C C . LYS A 1 180 ? -18.410 1.222 5.600 1.00 97.44 180 LYS A C 1
ATOM 1438 O O . LYS A 1 180 ? -18.460 0.033 5.891 1.00 97.44 180 LYS A O 1
ATOM 1443 N N . GLN A 1 181 ? -19.132 1.748 4.612 1.00 97.44 181 GLN A N 1
ATOM 1444 C CA . GLN A 1 181 ? -20.084 0.960 3.824 1.00 97.44 181 GLN A CA 1
ATOM 1445 C C . GLN A 1 181 ? -19.410 -0.232 3.135 1.00 97.44 181 GLN A C 1
ATOM 1447 O O . GLN A 1 181 ? -19.942 -1.341 3.172 1.00 97.44 181 GLN A O 1
ATOM 1452 N N . HIS A 1 182 ? -18.210 -0.032 2.586 1.00 97.19 182 HIS A N 1
ATOM 1453 C CA . HIS A 1 182 ? -17.420 -1.115 2.008 1.00 97.19 182 HIS A CA 1
ATOM 1454 C C . HIS A 1 182 ? -17.047 -2.190 3.036 1.00 97.19 182 HIS A C 1
ATOM 1456 O O . HIS A 1 182 ? -17.250 -3.377 2.790 1.00 97.19 182 HIS A O 1
ATOM 1462 N N . LEU A 1 183 ? -16.550 -1.790 4.209 1.00 97.69 183 LEU A N 1
ATOM 1463 C CA . LEU A 1 183 ? -16.182 -2.720 5.279 1.00 97.69 183 LEU A CA 1
ATOM 1464 C C . LEU A 1 183 ? -17.386 -3.527 5.787 1.00 97.69 183 LEU A C 1
ATOM 1466 O O . LEU A 1 183 ? -17.265 -4.733 6.002 1.00 97.69 183 LEU A O 1
ATOM 1470 N N . LEU A 1 184 ? -18.552 -2.890 5.923 1.00 97.88 184 LEU A N 1
ATOM 1471 C CA . LEU A 1 184 ? -19.793 -3.569 6.302 1.00 97.88 184 LEU A CA 1
ATOM 1472 C C . LEU A 1 184 ? -20.233 -4.588 5.245 1.00 97.88 184 LEU A C 1
ATOM 1474 O O . LEU A 1 184 ? -20.656 -5.684 5.606 1.00 97.88 184 LEU A O 1
ATOM 1478 N N . ALA A 1 185 ? -20.095 -4.264 3.956 1.00 97.75 185 ALA A N 1
ATOM 1479 C CA . ALA A 1 185 ? -20.366 -5.212 2.878 1.00 97.75 185 ALA A CA 1
ATOM 1480 C C . ALA A 1 185 ? -19.420 -6.424 2.946 1.00 97.75 185 ALA A C 1
ATOM 1482 O O . ALA A 1 185 ? -19.879 -7.562 2.916 1.00 97.75 185 ALA A O 1
ATOM 1483 N N . LEU A 1 186 ? -18.116 -6.198 3.153 1.00 97.19 186 LEU A N 1
ATOM 1484 C CA . LEU A 1 186 ? -17.143 -7.285 3.317 1.00 97.19 186 LEU A CA 1
ATOM 1485 C C . LEU A 1 186 ? -17.450 -8.191 4.517 1.00 97.19 186 LEU A C 1
ATOM 1487 O O . LEU A 1 186 ? -17.234 -9.398 4.428 1.00 97.19 186 LEU A O 1
ATOM 1491 N N . ALA A 1 187 ? -17.917 -7.619 5.632 1.00 95.94 187 ALA A N 1
ATOM 1492 C CA . ALA A 1 187 ? -18.318 -8.376 6.817 1.00 95.94 187 ALA A CA 1
ATOM 1493 C C . ALA A 1 187 ? -19.593 -9.181 6.593 1.00 95.94 187 ALA A C 1
ATOM 1495 O O . ALA A 1 187 ? -19.646 -10.344 6.983 1.00 95.94 187 ALA A O 1
ATOM 1496 N N . LYS A 1 188 ? -20.587 -8.589 5.927 1.00 96.50 188 LYS A N 1
ATOM 1497 C CA . LYS A 1 188 ? -21.833 -9.271 5.576 1.00 96.50 188 LYS A CA 1
ATOM 1498 C C . LYS A 1 188 ? -21.591 -10.480 4.669 1.00 96.50 188 LYS A C 1
ATOM 1500 O O . LYS A 1 188 ? -22.234 -11.506 4.853 1.00 96.50 188 LYS A O 1
ATOM 1505 N N . ASP A 1 189 ? -20.661 -10.355 3.728 1.00 95.50 189 ASP A N 1
ATOM 1506 C CA . ASP A 1 189 ? -20.344 -11.401 2.753 1.00 95.50 189 ASP A CA 1
ATOM 1507 C C . ASP A 1 189 ? -19.272 -12.395 3.253 1.00 95.50 189 ASP A C 1
ATOM 1509 O O . ASP A 1 189 ? -18.771 -13.198 2.468 1.00 95.50 189 ASP A O 1
ATOM 1513 N N . GLU A 1 190 ? -18.865 -12.316 4.530 1.00 91.06 190 GLU A N 1
ATOM 1514 C CA . GLU A 1 190 ? -17.793 -13.132 5.135 1.00 91.06 190 GLU A CA 1
ATOM 1515 C C . GLU A 1 190 ? -16.509 -13.177 4.285 1.00 91.06 190 GLU A C 1
ATOM 1517 O O . GLU A 1 190 ? -15.828 -14.196 4.135 1.00 91.06 190 GLU A O 1
ATOM 1522 N N . SER A 1 191 ? -16.167 -12.033 3.691 1.00 95.25 191 SER A N 1
ATOM 1523 C CA . SER A 1 191 ? -15.173 -11.975 2.630 1.00 95.25 191 SER A CA 1
ATOM 1524 C C . SER A 1 191 ? -13.773 -12.391 3.109 1.00 95.25 191 SER A C 1
ATOM 1526 O O . SER A 1 191 ? -13.282 -11.884 4.129 1.00 95.25 191 SER A O 1
ATOM 1528 N N . PRO A 1 192 ? -13.018 -13.195 2.325 1.00 95.12 192 PRO A N 1
ATOM 1529 C CA . PRO A 1 192 ? -11.623 -13.526 2.636 1.00 95.12 192 PRO A CA 1
ATOM 1530 C C . PRO A 1 192 ? -10.709 -12.288 2.645 1.00 95.12 192 PRO A C 1
ATOM 1532 O O . PRO A 1 192 ? -9.581 -12.347 3.143 1.00 95.12 192 PRO A O 1
ATOM 1535 N N . VAL A 1 193 ? -11.181 -11.154 2.118 1.00 96.31 193 VAL A N 1
ATOM 1536 C CA . VAL A 1 193 ? -10.507 -9.854 2.206 1.00 96.31 193 VAL A CA 1
ATOM 1537 C C . VAL A 1 193 ? -10.310 -9.426 3.660 1.00 96.31 193 VAL A C 1
ATOM 1539 O O . VAL A 1 193 ? -9.234 -8.931 3.992 1.00 96.31 193 VAL A O 1
ATOM 1542 N N . LEU A 1 194 ? -11.263 -9.699 4.560 1.00 97.06 194 LEU A N 1
ATOM 1543 C CA . LEU A 1 194 ? -11.110 -9.383 5.985 1.00 97.06 194 LEU A CA 1
ATOM 1544 C C . LEU A 1 194 ? -9.916 -10.122 6.604 1.00 97.06 194 LEU A C 1
ATOM 1546 O O . LEU A 1 194 ? -9.193 -9.574 7.432 1.00 97.06 194 LEU A O 1
ATOM 1550 N N . ALA A 1 195 ? -9.627 -11.352 6.173 1.00 96.44 195 ALA A N 1
ATOM 1551 C CA . ALA A 1 195 ? -8.430 -12.060 6.625 1.00 96.44 195 ALA A CA 1
ATOM 1552 C C . ALA A 1 195 ? -7.128 -11.385 6.154 1.00 96.44 195 ALA A C 1
ATOM 1554 O O . ALA A 1 195 ? -6.128 -11.408 6.871 1.00 96.44 195 ALA A O 1
ATOM 1555 N N . ARG A 1 196 ? -7.120 -10.761 4.969 1.00 96.94 196 ARG A N 1
ATOM 1556 C CA . ARG A 1 196 ? -5.966 -9.985 4.481 1.00 96.94 196 ARG A CA 1
ATOM 1557 C C . ARG A 1 196 ? -5.816 -8.677 5.257 1.00 96.94 196 ARG A C 1
ATOM 1559 O O . ARG A 1 196 ? -4.729 -8.422 5.757 1.00 96.94 196 ARG A O 1
ATOM 1566 N N . LEU A 1 197 ? -6.909 -7.936 5.450 1.00 97.62 197 LEU A N 1
ATOM 1567 C CA . LEU A 1 197 ? -6.939 -6.699 6.242 1.00 97.62 197 LEU A CA 1
ATOM 1568 C C . LEU A 1 197 ? -6.478 -6.916 7.691 1.00 97.62 197 LEU A C 1
ATOM 1570 O O . LEU A 1 197 ? -5.709 -6.124 8.229 1.00 97.62 197 LEU A O 1
ATOM 1574 N N . ARG A 1 198 ? -6.873 -8.026 8.323 1.00 96.44 198 ARG A N 1
ATOM 1575 C CA . ARG A 1 198 ? -6.347 -8.396 9.647 1.00 96.44 198 ARG A CA 1
ATOM 1576 C C . ARG A 1 198 ? -4.838 -8.595 9.635 1.00 96.44 198 ARG A C 1
ATOM 1578 O O . ARG A 1 198 ? -4.147 -8.095 10.517 1.00 96.44 198 ARG A O 1
ATOM 1585 N N . ARG A 1 199 ? -4.323 -9.339 8.651 1.00 96.12 199 ARG A N 1
ATOM 1586 C CA . ARG A 1 199 ? -2.885 -9.619 8.541 1.00 96.12 199 ARG A CA 1
ATOM 1587 C C . ARG A 1 199 ? -2.077 -8.357 8.265 1.00 96.12 199 ARG A C 1
ATOM 1589 O O . ARG A 1 199 ? -0.996 -8.236 8.823 1.00 96.12 199 ARG A O 1
ATOM 1596 N N . SER A 1 200 ? -2.609 -7.392 7.514 1.00 96.06 200 SER A N 1
ATOM 1597 C CA . SER A 1 200 ? -1.878 -6.151 7.235 1.00 96.06 200 SER A CA 1
ATOM 1598 C C . SER A 1 200 ? -1.575 -5.323 8.487 1.00 96.06 200 SER A C 1
ATOM 1600 O O . SER A 1 200 ? -0.668 -4.502 8.446 1.00 96.06 200 SER A O 1
ATOM 1602 N N . LEU A 1 201 ? -2.269 -5.546 9.615 1.00 95.06 201 LEU A N 1
ATOM 1603 C CA . LEU A 1 201 ? -1.954 -4.881 10.886 1.00 95.06 201 LEU A CA 1
ATOM 1604 C C . LEU A 1 201 ? -0.588 -5.263 11.468 1.00 95.06 201 LEU A C 1
ATOM 1606 O O . LEU A 1 201 ? -0.140 -4.593 12.394 1.00 95.06 201 LEU A O 1
ATOM 1610 N N . THR A 1 202 ? 0.070 -6.323 10.985 1.00 92.56 202 THR A N 1
ATOM 1611 C CA . THR A 1 202 ? 1.447 -6.644 11.402 1.00 92.56 202 THR A CA 1
ATOM 1612 C C . THR A 1 202 ? 2.483 -5.718 10.771 1.00 92.56 202 THR A C 1
ATOM 1614 O O . THR A 1 202 ? 3.643 -5.751 11.168 1.00 92.56 202 THR A O 1
ATOM 1617 N N . LEU A 1 203 ? 2.077 -4.928 9.777 1.00 91.56 203 LEU A N 1
ATOM 1618 C CA . LEU A 1 203 ? 2.896 -3.936 9.101 1.00 91.56 203 LEU A CA 1
ATOM 1619 C C . LEU A 1 203 ? 2.345 -2.531 9.390 1.00 91.56 203 LEU A C 1
ATOM 1621 O O . LEU A 1 203 ? 1.167 -2.382 9.740 1.00 91.56 203 LEU A O 1
ATOM 1625 N N . PRO A 1 204 ? 3.165 -1.479 9.242 1.00 91.38 204 PRO A N 1
ATOM 1626 C CA . PRO A 1 204 ? 2.671 -0.114 9.313 1.00 91.38 204 PRO A CA 1
ATOM 1627 C C . PRO A 1 204 ? 1.526 0.143 8.308 1.00 91.38 204 PRO A C 1
ATOM 1629 O O . PRO A 1 204 ? 1.510 -0.426 7.209 1.00 91.38 204 PRO A O 1
ATOM 1632 N N . PRO A 1 205 ? 0.552 1.011 8.646 1.00 93.00 205 PRO A N 1
ATOM 1633 C CA . PRO A 1 205 ? -0.606 1.260 7.793 1.00 93.00 205 PRO A CA 1
ATOM 1634 C C . PRO A 1 205 ? -0.223 1.706 6.376 1.00 93.00 205 PRO A C 1
ATOM 1636 O O . PRO A 1 205 ? 0.419 2.740 6.189 1.00 93.00 205 PRO A O 1
ATOM 1639 N N . GLY A 1 206 ? -0.682 0.946 5.379 1.00 92.06 206 GLY A N 1
ATOM 1640 C CA . GLY A 1 206 ? -0.446 1.220 3.962 1.00 92.06 206 GLY A CA 1
ATOM 1641 C C . GLY A 1 206 ? 0.811 0.578 3.378 1.00 92.06 206 GLY A C 1
ATOM 1642 O O . GLY A 1 206 ? 1.135 0.882 2.235 1.00 92.06 206 GLY A O 1
ATOM 1643 N N . GLU A 1 207 ? 1.509 -0.291 4.112 1.00 93.00 207 GLU A N 1
ATOM 1644 C CA . GLU A 1 207 ? 2.716 -0.971 3.616 1.00 93.00 207 GLU A CA 1
ATOM 1645 C C . GLU A 1 207 ? 2.472 -2.335 2.966 1.00 93.00 207 GLU A C 1
ATOM 1647 O O . GLU A 1 207 ? 3.291 -2.766 2.160 1.00 93.00 207 GLU A O 1
ATOM 1652 N N . ASP A 1 208 ? 1.360 -3.011 3.268 1.00 95.31 208 ASP A N 1
ATOM 1653 C CA . ASP A 1 208 ? 1.030 -4.303 2.659 1.00 95.31 208 ASP A CA 1
ATOM 1654 C C . ASP A 1 208 ? 0.334 -4.117 1.295 1.00 95.31 208 ASP A C 1
ATOM 1656 O O . ASP A 1 208 ? -0.824 -3.684 1.258 1.00 95.31 208 ASP A O 1
ATOM 1660 N N . PRO A 1 209 ? 0.961 -4.492 0.160 1.00 95.88 209 PRO A N 1
ATOM 1661 C CA . PRO A 1 209 ? 0.320 -4.376 -1.147 1.00 95.88 209 PRO A CA 1
ATOM 1662 C C . PRO A 1 209 ? -0.928 -5.256 -1.296 1.00 95.88 209 PRO A C 1
ATOM 1664 O O . PRO A 1 209 ? -1.781 -4.963 -2.134 1.00 95.88 209 PRO A O 1
ATOM 1667 N N . ALA A 1 210 ? -1.071 -6.321 -0.492 1.00 95.75 210 ALA A N 1
ATOM 1668 C CA . ALA A 1 210 ? -2.191 -7.261 -0.582 1.00 95.75 210 ALA A CA 1
ATOM 1669 C C . ALA A 1 210 ? -3.553 -6.620 -0.288 1.00 95.75 210 ALA A C 1
ATOM 1671 O O . ALA A 1 210 ? -4.585 -7.158 -0.697 1.00 95.75 210 ALA A O 1
ATOM 1672 N N . VAL A 1 211 ? -3.559 -5.509 0.452 1.00 97.12 211 VAL A N 1
ATOM 1673 C CA . VAL A 1 211 ? -4.778 -4.798 0.860 1.00 97.12 211 VAL A CA 1
ATOM 1674 C C . VAL A 1 211 ? -5.048 -3.548 0.030 1.00 97.12 211 VAL A C 1
ATOM 1676 O O . VAL A 1 211 ? -6.117 -2.958 0.170 1.00 97.12 211 VAL A O 1
ATOM 1679 N N . PHE A 1 212 ? -4.136 -3.163 -0.871 1.00 97.06 212 PHE A N 1
ATOM 1680 C CA . PHE A 1 212 ? -4.346 -2.011 -1.749 1.00 97.06 212 PHE A CA 1
ATOM 1681 C C . PHE A 1 212 ? -5.660 -2.101 -2.546 1.00 97.06 212 PHE A C 1
ATOM 1683 O O . PHE A 1 212 ? -6.392 -1.113 -2.511 1.00 97.06 212 PHE A O 1
ATOM 1690 N N . PRO A 1 213 ? -6.040 -3.256 -3.148 1.00 96.06 213 PRO A N 1
ATOM 1691 C CA . PRO A 1 213 ? -7.305 -3.378 -3.887 1.00 96.06 213 PRO A CA 1
ATOM 1692 C C . PRO A 1 213 ? -8.552 -3.002 -3.081 1.00 96.06 213 PRO A C 1
ATOM 1694 O O . PRO A 1 213 ? -9.569 -2.605 -3.637 1.00 96.06 213 PRO A O 1
ATOM 1697 N N . SER A 1 214 ? -8.495 -3.155 -1.757 1.00 95.62 214 SER A N 1
ATOM 1698 C CA . SER A 1 214 ? -9.641 -2.948 -0.868 1.00 95.62 214 SER A CA 1
ATOM 1699 C C . SER A 1 214 ? -9.674 -1.557 -0.239 1.00 95.62 214 SER A C 1
ATOM 1701 O O . SER A 1 214 ? -10.728 -1.125 0.215 1.00 95.62 214 SER A O 1
ATOM 1703 N N . VAL A 1 215 ? -8.539 -0.854 -0.180 1.00 96.94 215 VAL A N 1
ATOM 1704 C CA . VAL A 1 215 ? -8.430 0.429 0.536 1.00 96.94 215 VAL A CA 1
ATOM 1705 C C . VAL A 1 215 ? -8.148 1.602 -0.405 1.00 96.94 215 VAL A C 1
ATOM 1707 O O . VAL A 1 215 ? -8.749 2.661 -0.235 1.00 96.94 215 VAL A O 1
ATOM 1710 N N . GLU A 1 216 ? -7.290 1.435 -1.419 1.00 95.75 216 GLU A N 1
ATOM 1711 C CA . GLU A 1 216 ? -6.946 2.503 -2.375 1.00 95.75 216 GLU A CA 1
ATOM 1712 C C . GLU A 1 216 ? -8.134 3.079 -3.168 1.00 95.75 216 GLU A C 1
ATOM 1714 O O . GLU A 1 216 ? -8.097 4.282 -3.426 1.00 95.75 216 GLU A O 1
ATOM 1719 N N . PRO A 1 217 ? -9.220 2.339 -3.486 1.00 95.06 217 PRO A N 1
ATOM 1720 C CA . PRO A 1 217 ? -10.405 2.943 -4.111 1.00 95.06 217 PRO A CA 1
ATOM 1721 C C . PRO A 1 217 ? -11.048 4.083 -3.295 1.00 95.06 217 PRO A C 1
ATOM 1723 O O . PRO A 1 217 ? -11.772 4.910 -3.846 1.00 95.06 217 PRO A O 1
ATOM 1726 N N . PHE A 1 218 ? -10.779 4.145 -1.986 1.00 95.75 218 PHE A N 1
ATOM 1727 C CA . PHE A 1 218 ? -11.306 5.156 -1.062 1.00 95.75 218 PHE A CA 1
ATOM 1728 C C . PHE A 1 218 ? -10.248 6.180 -0.624 1.00 95.75 218 PHE A C 1
ATOM 1730 O O . PHE A 1 218 ? -10.446 6.922 0.343 1.00 95.75 218 PHE A O 1
ATOM 1737 N N . ILE A 1 219 ? -9.093 6.199 -1.287 1.00 95.12 219 ILE A N 1
ATOM 1738 C CA . ILE A 1 219 ? -7.992 7.117 -1.004 1.00 95.12 219 ILE A CA 1
ATOM 1739 C C . ILE A 1 219 ? -7.909 8.133 -2.139 1.00 95.12 219 ILE A C 1
ATOM 1741 O O . ILE A 1 219 ? -7.877 7.779 -3.313 1.00 95.12 219 ILE A O 1
ATOM 1745 N N . ASP A 1 220 ? -7.841 9.416 -1.788 1.00 93.62 220 ASP A N 1
ATOM 1746 C CA . ASP A 1 220 ? -7.583 10.462 -2.774 1.00 93.62 220 ASP A CA 1
ATOM 1747 C C . ASP A 1 220 ? -6.131 10.348 -3.292 1.00 93.62 220 ASP A C 1
ATOM 1749 O O . ASP A 1 220 ? -5.196 10.357 -2.481 1.00 93.62 220 ASP A O 1
ATOM 1753 N N . PRO A 1 221 ? -5.893 10.282 -4.617 1.00 90.25 221 PRO A N 1
ATOM 1754 C CA . PRO A 1 221 ? -4.550 10.220 -5.195 1.00 90.25 221 PRO A CA 1
ATOM 1755 C C . PRO A 1 221 ? -3.632 11.402 -4.837 1.00 90.25 221 PRO A C 1
ATOM 1757 O O . PRO A 1 221 ? -2.413 11.305 -5.003 1.00 90.25 221 PRO A O 1
ATOM 1760 N N . ALA A 1 222 ? -4.174 12.518 -4.341 1.00 91.88 222 ALA A N 1
ATOM 1761 C CA . ALA A 1 222 ? -3.395 13.632 -3.807 1.00 91.88 222 ALA A CA 1
ATOM 1762 C C . ALA A 1 222 ? -2.770 13.322 -2.432 1.00 91.88 222 ALA A C 1
ATOM 1764 O O . ALA A 1 222 ? -1.781 13.952 -2.039 1.00 91.88 222 ALA A O 1
ATOM 1765 N N . TRP A 1 223 ? -3.315 12.355 -1.687 1.00 94.00 223 TRP A N 1
ATOM 1766 C CA . TRP A 1 223 ? -2.828 11.974 -0.364 1.00 94.00 223 TRP A CA 1
ATOM 1767 C C . TRP A 1 223 ? -1.583 11.102 -0.495 1.00 94.00 223 TRP A C 1
ATOM 1769 O O . TRP A 1 223 ? -1.616 9.934 -0.889 1.00 94.00 223 TRP A O 1
ATOM 1779 N N . LYS A 1 224 ? -0.435 11.690 -0.161 1.00 92.00 224 LYS A N 1
ATOM 1780 C CA . LYS A 1 224 ? 0.857 10.996 -0.189 1.00 92.00 224 LYS A CA 1
ATOM 1781 C C . LYS A 1 224 ? 0.927 9.918 0.902 1.00 92.00 224 LYS A C 1
ATOM 1783 O O . LYS A 1 224 ? 0.119 9.880 1.821 1.00 92.00 224 LYS A O 1
ATOM 1788 N N . SER A 1 225 ? 1.954 9.074 0.833 1.00 87.38 225 SER A N 1
ATOM 1789 C CA . SER A 1 225 ? 2.212 7.955 1.753 1.00 87.38 225 SER A CA 1
ATOM 1790 C C . SER A 1 225 ? 2.070 8.308 3.243 1.00 87.38 225 SER A C 1
ATOM 1792 O O . SER A 1 225 ? 1.421 7.587 3.992 1.00 87.38 225 SER A O 1
ATOM 1794 N N . GLY A 1 226 ? 2.624 9.452 3.661 1.00 89.12 226 GLY A N 1
ATOM 1795 C CA . GLY A 1 226 ? 2.569 9.926 5.049 1.00 89.12 226 GLY A CA 1
ATOM 1796 C C . GLY A 1 226 ? 1.319 10.730 5.422 1.00 89.12 226 GLY A C 1
ATOM 1797 O O . GLY A 1 226 ? 1.263 11.247 6.535 1.00 89.12 226 GLY A O 1
ATOM 1798 N N . ASP A 1 227 ? 0.350 10.889 4.515 1.00 94.62 227 ASP A N 1
ATOM 1799 C CA . ASP A 1 227 ? -0.878 11.630 4.803 1.00 94.62 227 ASP A CA 1
ATOM 1800 C C . ASP A 1 227 ? -1.703 10.876 5.864 1.00 94.62 227 ASP A C 1
ATOM 1802 O O . ASP A 1 227 ? -1.980 9.679 5.696 1.00 94.62 227 ASP A O 1
ATOM 1806 N N . PRO A 1 228 ? -2.104 11.538 6.964 1.00 95.88 228 PRO A N 1
ATOM 1807 C CA . PRO A 1 228 ? -2.832 10.880 8.041 1.00 95.88 228 PRO A CA 1
ATOM 1808 C C . PRO A 1 228 ? -4.166 10.288 7.585 1.00 95.88 228 PRO A C 1
ATOM 1810 O O . PRO A 1 228 ? -4.571 9.252 8.105 1.00 95.88 228 PRO A O 1
ATOM 1813 N N . ARG A 1 229 ? -4.818 10.875 6.574 1.00 96.88 229 ARG A N 1
ATOM 1814 C CA . ARG A 1 229 ? -6.084 10.378 6.017 1.00 96.88 229 ARG A CA 1
ATOM 1815 C C . ARG A 1 229 ? -5.902 9.041 5.325 1.00 96.88 229 ARG A C 1
ATOM 1817 O O . ARG A 1 229 ? -6.672 8.107 5.559 1.00 96.88 229 ARG A O 1
ATOM 1824 N N . ARG A 1 230 ? -4.835 8.905 4.539 1.00 96.44 230 ARG A N 1
ATOM 1825 C CA . ARG A 1 230 ? -4.479 7.630 3.912 1.00 96.44 230 ARG A CA 1
ATOM 1826 C C . ARG A 1 230 ? -4.160 6.570 4.973 1.00 96.44 230 ARG A C 1
ATOM 1828 O O . ARG A 1 230 ? -4.741 5.488 4.947 1.00 96.44 230 ARG A O 1
ATOM 1835 N N . ARG A 1 231 ? -3.300 6.894 5.947 1.00 96.69 231 ARG A N 1
ATOM 1836 C CA . ARG A 1 231 ? -2.903 5.967 7.028 1.00 96.69 231 ARG A CA 1
ATOM 1837 C C . ARG A 1 231 ? -4.088 5.527 7.897 1.00 96.69 231 ARG A C 1
ATOM 1839 O O . ARG A 1 231 ? -4.178 4.350 8.238 1.00 96.69 231 ARG A O 1
ATOM 1846 N N . ALA A 1 232 ? -5.010 6.439 8.213 1.00 97.88 232 ALA A N 1
ATOM 1847 C CA . ALA A 1 232 ? -6.204 6.155 9.008 1.00 97.88 232 ALA A CA 1
ATOM 1848 C C . ALA A 1 232 ? -7.093 5.089 8.355 1.00 97.88 232 ALA A C 1
ATOM 1850 O O . ALA A 1 232 ? -7.528 4.165 9.035 1.00 97.88 232 ALA A O 1
ATOM 1851 N N . ARG A 1 233 ? -7.315 5.164 7.036 1.00 98.00 233 ARG A N 1
ATOM 1852 C CA . ARG A 1 233 ? -8.155 4.195 6.305 1.00 98.00 233 ARG A CA 1
ATOM 1853 C C . ARG A 1 233 ? -7.560 2.791 6.340 1.00 98.00 233 ARG A C 1
ATOM 1855 O O . ARG A 1 233 ? -8.275 1.845 6.650 1.00 98.00 233 ARG A O 1
ATOM 1862 N N . TYR A 1 234 ? -6.250 2.666 6.126 1.00 97.94 234 TYR A N 1
ATOM 1863 C CA . TYR A 1 234 ? -5.551 1.384 6.257 1.00 97.94 234 TYR A CA 1
ATOM 1864 C C . TYR A 1 234 ? -5.627 0.809 7.672 1.00 97.94 234 TYR A C 1
ATOM 1866 O O . TYR A 1 234 ? -5.949 -0.366 7.843 1.00 97.94 234 TYR A O 1
ATOM 1874 N N . LEU A 1 235 ? -5.348 1.636 8.686 1.00 98.25 235 LEU A N 1
ATOM 1875 C CA . LEU A 1 235 ? -5.369 1.199 10.078 1.00 98.25 235 LEU A CA 1
ATOM 1876 C C . LEU A 1 235 ? -6.769 0.729 10.484 1.00 98.25 235 LEU A C 1
ATOM 1878 O O . LEU A 1 235 ? -6.927 -0.379 10.991 1.00 98.25 235 LEU A O 1
ATOM 1882 N N . VAL A 1 236 ? -7.792 1.543 10.220 1.00 98.50 236 VAL A N 1
ATOM 1883 C CA . VAL A 1 236 ? -9.166 1.227 10.620 1.00 98.50 236 VAL A CA 1
ATOM 1884 C C . VAL A 1 236 ? -9.728 0.040 9.847 1.00 98.50 236 VAL A C 1
ATOM 1886 O O . VAL A 1 236 ? -10.403 -0.784 10.455 1.00 98.50 236 VAL A O 1
ATOM 1889 N N . ALA A 1 237 ? -9.407 -0.121 8.561 1.00 98.38 237 ALA A N 1
ATOM 1890 C CA . ALA A 1 237 ? -9.821 -1.302 7.804 1.00 98.38 237 ALA A CA 1
ATOM 1891 C C . ALA A 1 237 ? -9.275 -2.602 8.423 1.00 98.38 237 ALA A C 1
ATOM 1893 O O . ALA A 1 237 ? -10.012 -3.578 8.562 1.00 98.38 237 ALA A O 1
ATOM 1894 N N . GLY A 1 238 ? -8.012 -2.608 8.864 1.00 97.81 238 GLY A N 1
ATOM 1895 C CA . GLY A 1 238 ? -7.433 -3.755 9.567 1.00 97.81 238 GLY A CA 1
ATOM 1896 C C . GLY A 1 238 ? -8.031 -3.991 10.959 1.00 97.81 238 GLY A C 1
ATOM 1897 O O . GLY A 1 238 ? -8.293 -5.138 11.337 1.00 97.81 238 GLY A O 1
ATOM 1898 N N . LEU A 1 239 ? -8.284 -2.921 11.723 1.00 98.00 239 LEU A N 1
ATOM 1899 C CA . LEU A 1 239 ? -8.907 -3.004 13.052 1.00 98.00 239 LEU A CA 1
ATOM 1900 C C . LEU A 1 239 ? -10.345 -3.527 12.967 1.00 98.00 239 LEU A C 1
ATOM 1902 O O . LEU A 1 239 ? -10.702 -4.451 13.695 1.00 98.00 239 LEU A O 1
ATOM 1906 N N . PHE A 1 240 ? -11.142 -3.014 12.031 1.00 98.06 240 PHE A N 1
ATOM 1907 C CA . PHE A 1 240 ? -12.498 -3.499 11.782 1.00 98.06 240 PHE A CA 1
ATOM 1908 C C . PHE A 1 240 ? -12.496 -4.959 11.328 1.00 98.06 240 PHE A C 1
ATOM 1910 O O . PHE A 1 240 ? -13.313 -5.756 11.767 1.00 98.06 240 PHE A O 1
ATOM 1917 N N . ALA A 1 241 ? -11.532 -5.363 10.503 1.00 96.81 241 ALA A N 1
ATOM 1918 C CA . ALA A 1 241 ? -11.431 -6.760 10.114 1.00 96.81 241 ALA A CA 1
ATOM 1919 C C . ALA A 1 241 ? -11.084 -7.691 11.292 1.00 96.81 241 ALA A C 1
ATOM 1921 O O . ALA A 1 241 ? -11.391 -8.879 11.226 1.00 96.81 241 ALA A O 1
ATOM 1922 N N . THR A 1 242 ? -10.442 -7.174 12.350 1.00 96.56 242 THR A N 1
ATOM 1923 C CA . THR A 1 242 ? -10.147 -7.919 13.592 1.00 96.56 242 THR A CA 1
ATOM 1924 C C . THR A 1 242 ? -11.399 -8.141 14.429 1.00 96.56 242 THR A C 1
ATOM 1926 O O . THR A 1 242 ? -11.537 -9.206 15.027 1.00 96.56 242 THR A O 1
ATOM 1929 N N . HIS A 1 243 ? -12.297 -7.157 14.438 1.00 96.25 243 HIS A N 1
ATOM 1930 C CA . HIS A 1 243 ? -13.584 -7.207 15.116 1.00 96.25 243 HIS A CA 1
ATOM 1931 C C . HIS A 1 243 ? -14.638 -6.466 14.290 1.00 96.25 243 HIS A C 1
ATOM 1933 O O . HIS A 1 243 ? -14.689 -5.235 14.309 1.00 96.25 243 HIS A O 1
ATOM 1939 N N . SER A 1 244 ? -15.447 -7.220 13.543 1.00 95.88 244 SER A N 1
ATOM 1940 C CA . SER A 1 244 ? -16.353 -6.684 12.519 1.00 95.88 244 SER A CA 1
ATOM 1941 C C . SER A 1 244 ? -17.762 -6.368 13.028 1.00 95.88 244 SER A C 1
ATOM 1943 O O . SER A 1 244 ? -18.650 -6.084 12.223 1.00 95.88 244 SER A O 1
ATOM 1945 N N . ALA A 1 245 ? -17.995 -6.419 14.345 1.00 96.12 245 ALA A N 1
ATOM 1946 C CA . ALA A 1 245 ? -19.273 -6.005 14.914 1.00 96.12 245 ALA A CA 1
ATOM 1947 C C . ALA A 1 245 ? -19.458 -4.489 14.737 1.00 96.12 245 ALA A C 1
ATOM 1949 O O . ALA A 1 245 ? -18.583 -3.690 15.079 1.00 96.12 245 ALA A O 1
ATOM 1950 N N . TYR A 1 246 ? -20.615 -4.093 14.214 1.00 96.62 246 TYR A N 1
ATOM 1951 C CA . TYR A 1 246 ? -20.935 -2.702 13.912 1.00 96.62 246 TYR A CA 1
ATOM 1952 C C . TYR A 1 246 ? -22.039 -2.181 14.823 1.00 96.62 246 TYR A C 1
ATOM 1954 O O . TYR A 1 246 ? -23.066 -2.833 14.995 1.00 96.62 246 TYR A O 1
ATOM 1962 N N . GLU A 1 247 ? -21.843 -0.974 15.348 1.00 96.50 247 GLU A N 1
ATOM 1963 C CA . GLU A 1 247 ? -22.881 -0.244 16.068 1.00 96.50 247 GLU A CA 1
ATOM 1964 C C . GLU A 1 247 ? -22.891 1.230 15.635 1.00 96.50 247 GLU A C 1
ATOM 1966 O O . GLU A 1 247 ? -21.888 1.926 15.832 1.00 96.50 247 GLU A O 1
ATOM 1971 N N . PRO A 1 248 ? -23.992 1.723 15.034 1.00 96.19 248 PRO A N 1
ATOM 1972 C CA . PRO A 1 248 ? -24.079 3.094 14.545 1.00 96.19 248 PRO A CA 1
ATOM 1973 C C . PRO A 1 248 ? -23.823 4.128 15.639 1.00 96.19 248 PRO A C 1
ATOM 1975 O O . PRO A 1 248 ? -24.431 4.081 16.705 1.00 96.19 248 PRO A O 1
ATOM 1978 N N . GLY A 1 249 ? -22.941 5.094 15.367 1.00 94.75 249 GLY A N 1
ATOM 1979 C CA . GLY A 1 249 ? -22.669 6.198 16.294 1.00 94.75 249 GLY A CA 1
ATOM 1980 C C . GLY A 1 249 ? -21.887 5.819 17.559 1.00 94.75 249 GLY A C 1
ATOM 1981 O O . GLY A 1 249 ? -21.540 6.710 18.335 1.00 94.75 249 GLY A O 1
ATOM 1982 N N . CYS A 1 250 ? -21.564 4.540 17.767 1.00 96.12 250 CYS A N 1
ATOM 1983 C CA . CYS A 1 250 ? -20.810 4.089 18.930 1.00 96.12 250 CYS A CA 1
ATOM 1984 C C . CYS A 1 250 ? -19.306 4.313 18.720 1.00 96.12 250 CYS A C 1
ATOM 1986 O O . CYS A 1 250 ? -18.728 3.856 17.731 1.00 96.12 250 CYS A O 1
ATOM 1988 N N . THR A 1 251 ? -18.644 5.022 19.637 1.00 96.94 251 THR A N 1
ATOM 1989 C CA . THR A 1 251 ? -17.186 5.206 19.581 1.00 96.94 251 THR A CA 1
ATOM 1990 C C . THR A 1 251 ? -16.464 3.976 20.127 1.00 96.94 251 THR A C 1
ATOM 1992 O O . THR A 1 251 ? -17.007 3.225 20.938 1.00 96.94 251 THR A O 1
ATOM 1995 N N . LEU A 1 252 ? -15.196 3.783 19.741 1.00 97.00 252 LEU A N 1
ATOM 1996 C CA . LEU A 1 252 ? -14.381 2.702 20.308 1.00 97.00 252 LEU A CA 1
ATOM 1997 C C . LEU A 1 252 ? -14.248 2.836 21.838 1.00 97.00 252 LEU A C 1
ATOM 1999 O O . LEU A 1 252 ? -14.269 1.836 22.546 1.00 97.00 252 LEU A O 1
ATOM 2003 N N . ALA A 1 253 ? -14.166 4.066 22.352 1.00 96.81 253 ALA A N 1
ATOM 2004 C CA . ALA A 1 253 ? -14.141 4.342 23.786 1.00 96.81 253 ALA A CA 1
ATOM 2005 C C . ALA A 1 253 ? -15.418 3.854 24.498 1.00 96.81 253 ALA A C 1
ATOM 2007 O O . ALA A 1 253 ? -15.322 3.162 25.510 1.00 96.81 253 ALA A O 1
ATOM 2008 N N . SER A 1 254 ? -16.604 4.129 23.942 1.00 96.00 254 SER A N 1
ATOM 2009 C CA . SER A 1 254 ? -17.875 3.630 24.489 1.00 96.00 254 SER A CA 1
ATOM 2010 C C . SER A 1 254 ? -18.003 2.106 24.398 1.00 96.00 254 SER A C 1
ATOM 2012 O O . SER A 1 254 ? -18.523 1.473 25.317 1.00 96.00 254 SER A O 1
ATOM 2014 N N . ALA A 1 255 ? -17.493 1.491 23.327 1.00 95.69 255 ALA A N 1
ATOM 2015 C CA . ALA A 1 255 ? -17.423 0.035 23.218 1.00 95.69 255 ALA A CA 1
ATOM 2016 C C . ALA A 1 255 ? -16.542 -0.581 24.324 1.00 95.69 255 ALA A C 1
ATOM 2018 O O . ALA A 1 255 ? -16.958 -1.530 24.988 1.00 95.69 255 ALA A O 1
ATOM 2019 N N . LEU A 1 256 ? -15.363 -0.005 24.586 1.00 95.25 256 LEU A N 1
ATOM 2020 C CA . LEU A 1 256 ? -14.461 -0.467 25.648 1.00 95.25 256 LEU A CA 1
ATOM 2021 C C . LEU A 1 256 ? -15.034 -0.241 27.057 1.00 95.25 256 LEU A C 1
ATOM 2023 O O . LEU A 1 256 ? -14.843 -1.090 27.922 1.00 95.25 256 LEU A O 1
ATOM 2027 N N . ASN A 1 257 ? -15.769 0.849 27.288 1.00 94.56 257 ASN A N 1
ATOM 2028 C CA . ASN A 1 257 ? -16.502 1.061 28.542 1.00 94.56 257 ASN A CA 1
ATOM 2029 C C . ASN A 1 257 ? -17.516 -0.064 28.781 1.00 94.56 257 ASN A C 1
ATOM 2031 O O . ASN A 1 257 ? -17.486 -0.711 29.826 1.00 94.56 257 ASN A O 1
ATOM 2035 N N . ARG A 1 258 ? -18.355 -0.377 27.784 1.00 92.75 258 ARG A N 1
ATOM 2036 C CA . ARG A 1 258 ? -19.325 -1.479 27.906 1.00 92.75 258 ARG A CA 1
ATOM 2037 C C . ARG A 1 258 ? -18.648 -2.815 28.198 1.00 92.75 258 ARG A C 1
ATOM 2039 O O . ARG A 1 258 ? -19.160 -3.575 29.015 1.00 92.75 258 ARG A O 1
ATOM 2046 N N . LEU A 1 259 ? -17.490 -3.077 27.592 1.00 93.19 259 LEU A N 1
ATOM 2047 C CA . LEU A 1 259 ? -16.686 -4.257 27.911 1.00 93.19 259 LEU A CA 1
ATOM 2048 C C . LEU A 1 259 ? -16.216 -4.250 29.377 1.00 93.19 259 LEU A C 1
ATOM 2050 O O . LEU A 1 259 ? -16.353 -5.255 30.072 1.00 93.19 259 LEU A O 1
ATOM 2054 N N . ALA A 1 260 ? -15.689 -3.121 29.860 1.00 91.38 260 ALA A N 1
ATOM 2055 C CA . ALA A 1 260 ? -15.234 -2.972 31.242 1.00 91.38 260 ALA A CA 1
ATOM 2056 C C . ALA A 1 260 ? -16.381 -3.124 32.260 1.00 91.38 260 ALA A C 1
ATOM 2058 O O . ALA A 1 260 ? -16.177 -3.684 33.334 1.00 91.38 260 ALA A O 1
ATOM 2059 N N . ALA A 1 261 ? -17.590 -2.675 31.912 1.00 88.38 261 ALA A N 1
ATOM 2060 C CA . ALA A 1 261 ? -18.779 -2.809 32.750 1.00 88.38 261 ALA A CA 1
ATOM 2061 C C . ALA A 1 261 ? -19.308 -4.255 32.825 1.00 88.38 261 ALA A C 1
ATOM 2063 O O . ALA A 1 261 ? -19.863 -4.648 33.851 1.00 88.38 261 ALA A O 1
ATOM 2064 N N . GLN A 1 262 ? -19.132 -5.053 31.764 1.00 86.25 262 GLN A N 1
ATOM 2065 C CA . GLN A 1 262 ? -19.554 -6.459 31.732 1.00 86.25 262 GLN A CA 1
ATOM 2066 C C . GLN A 1 262 ? -18.653 -7.368 32.583 1.00 86.25 262 GLN A C 1
ATOM 2068 O O . GLN A 1 262 ? -19.152 -8.314 33.191 1.00 86.25 262 GLN A O 1
ATOM 2073 N N . ASN A 1 263 ? -17.354 -7.063 32.681 1.00 77.56 263 ASN A N 1
ATOM 2074 C CA . ASN A 1 263 ? -16.372 -7.900 33.374 1.00 77.56 263 ASN A CA 1
ATOM 2075 C C . ASN A 1 263 ? -15.711 -7.152 34.544 1.00 77.56 263 ASN A C 1
ATOM 2077 O O . ASN A 1 263 ? -14.691 -6.487 34.367 1.00 77.56 263 ASN A O 1
ATOM 2081 N N . LYS A 1 264 ? -16.254 -7.299 35.764 1.00 66.38 264 LYS A N 1
ATOM 2082 C CA . LYS A 1 264 ? -15.744 -6.611 36.972 1.00 66.38 264 LYS A CA 1
ATOM 2083 C C . LYS A 1 264 ? -14.262 -6.887 37.272 1.00 66.38 264 LYS A C 1
ATOM 2085 O O . LYS A 1 264 ? -13.570 -5.968 37.703 1.00 66.38 264 LYS A O 1
ATOM 2090 N N . ASP A 1 265 ? -13.772 -8.099 37.004 1.00 66.81 265 ASP A N 1
ATOM 2091 C CA . ASP A 1 265 ? -12.367 -8.470 37.244 1.00 66.81 265 ASP A CA 1
ATOM 2092 C C . ASP A 1 265 ? -11.416 -7.962 36.138 1.00 66.81 265 ASP A C 1
ATOM 2094 O O . ASP A 1 265 ? -10.269 -7.608 36.416 1.00 66.81 265 ASP A O 1
ATOM 2098 N N . ASP A 1 266 ? -11.901 -7.824 34.897 1.00 71.38 266 ASP A N 1
ATOM 2099 C CA . ASP A 1 266 ? -11.109 -7.347 33.750 1.00 71.38 266 ASP A CA 1
ATOM 2100 C C . ASP A 1 266 ? -11.219 -5.836 33.499 1.00 71.38 266 ASP A C 1
ATOM 2102 O O . ASP A 1 266 ? -10.441 -5.288 32.713 1.00 71.38 266 ASP A O 1
ATOM 2106 N N . GLY A 1 267 ? -12.126 -5.130 34.181 1.00 82.75 267 GLY A N 1
ATOM 2107 C CA . GLY A 1 267 ? -12.349 -3.693 33.994 1.00 82.75 267 GLY A CA 1
ATOM 2108 C C . GLY A 1 267 ? -11.066 -2.863 34.121 1.00 82.75 267 GLY A C 1
ATOM 2109 O O . GLY A 1 267 ? -10.779 -2.029 33.263 1.00 82.75 267 GLY A O 1
ATOM 2110 N N . GLN A 1 268 ? -10.211 -3.178 35.103 1.00 86.38 268 GLN A N 1
ATOM 2111 C CA . GLN A 1 268 ? -8.902 -2.523 35.258 1.00 86.38 268 GLN A CA 1
ATOM 2112 C C . GLN A 1 268 ? -7.940 -2.828 34.096 1.00 86.38 268 GLN A C 1
ATOM 2114 O O . GLN A 1 268 ? -7.107 -2.001 33.728 1.00 86.38 268 GLN A O 1
ATOM 2119 N N . SER A 1 269 ? -8.020 -4.028 33.518 1.00 88.19 269 SER A N 1
ATOM 2120 C CA . SER A 1 269 ? -7.195 -4.468 32.385 1.00 88.19 269 SER A CA 1
ATOM 2121 C C . SER A 1 269 ? -7.588 -3.740 31.094 1.00 88.19 269 SER A C 1
ATOM 2123 O O . SER A 1 269 ? -6.719 -3.363 30.296 1.00 88.19 269 SER A O 1
ATOM 2125 N N . VAL A 1 270 ? -8.891 -3.507 30.903 1.00 92.56 270 VAL A N 1
ATOM 2126 C CA . VAL A 1 270 ? -9.444 -2.707 29.801 1.00 92.56 270 VAL A CA 1
ATOM 2127 C C . VAL A 1 270 ? -9.067 -1.236 29.973 1.00 92.56 270 VAL A C 1
ATOM 2129 O O . VAL A 1 270 ? -8.522 -0.636 29.047 1.00 92.56 270 VAL A O 1
ATOM 2132 N N . GLU A 1 271 ? -9.259 -0.678 31.171 1.00 93.81 271 GLU A N 1
ATOM 2133 C CA . GLU A 1 271 ? -8.927 0.714 31.484 1.00 93.81 271 GLU A CA 1
ATOM 2134 C C . GLU A 1 271 ? -7.437 1.019 31.270 1.00 93.81 271 GLU A C 1
ATOM 2136 O O . GLU A 1 271 ? -7.097 1.996 30.603 1.00 93.81 271 GLU A O 1
ATOM 2141 N N . ARG A 1 272 ? -6.522 0.154 31.732 1.00 93.50 272 ARG A N 1
ATOM 2142 C CA . ARG A 1 272 ? -5.076 0.339 31.497 1.00 93.50 272 ARG A CA 1
ATOM 2143 C C . ARG A 1 272 ? -4.724 0.399 30.008 1.00 93.50 272 ARG A C 1
ATOM 2145 O O . ARG A 1 272 ? -3.918 1.238 29.607 1.00 93.50 272 ARG A O 1
ATOM 2152 N N . ARG A 1 273 ? -5.315 -0.470 29.177 1.00 94.56 273 ARG A N 1
ATOM 2153 C CA . ARG A 1 273 ? -5.093 -0.448 27.717 1.00 94.56 273 ARG A CA 1
ATOM 2154 C C . ARG A 1 273 ? -5.689 0.800 27.079 1.00 94.56 273 ARG A C 1
ATOM 2156 O O . ARG A 1 273 ? -5.063 1.382 26.199 1.00 94.56 273 ARG A O 1
ATOM 2163 N N . PHE A 1 274 ? -6.854 1.236 27.545 1.00 96.31 274 PHE A N 1
ATOM 2164 C CA . PHE A 1 274 ? -7.468 2.479 27.097 1.00 96.31 274 PHE A CA 1
ATOM 2165 C C . PHE A 1 274 ? -6.598 3.707 27.427 1.00 96.31 274 PHE A C 1
ATOM 2167 O O . PHE A 1 274 ? -6.340 4.526 26.546 1.00 96.31 274 PHE A O 1
ATOM 2174 N N . ILE A 1 275 ? -6.045 3.797 28.642 1.00 95.94 275 ILE A N 1
ATOM 2175 C CA . ILE A 1 275 ? -5.101 4.862 29.025 1.00 95.94 275 ILE A CA 1
ATOM 2176 C C . ILE A 1 275 ? -3.847 4.832 28.136 1.00 95.94 275 ILE A C 1
ATOM 2178 O O . ILE A 1 275 ? -3.385 5.884 27.689 1.00 95.94 275 ILE A O 1
ATOM 2182 N N . ALA A 1 276 ? -3.324 3.642 27.816 1.00 96.69 276 ALA A N 1
ATOM 2183 C CA . ALA A 1 276 ? -2.196 3.506 26.894 1.00 96.69 276 ALA A CA 1
ATOM 2184 C C . ALA A 1 276 ? -2.527 4.033 25.485 1.00 96.69 276 ALA A C 1
ATOM 2186 O O . ALA A 1 276 ? -1.699 4.713 24.881 1.00 96.69 276 ALA A O 1
ATOM 2187 N N . VAL A 1 277 ? -3.749 3.798 24.986 1.00 97.19 277 VAL A N 1
ATOM 2188 C CA . VAL A 1 277 ? -4.232 4.388 23.725 1.00 97.19 277 VAL A CA 1
ATOM 2189 C C . VAL A 1 277 ? -4.268 5.917 23.812 1.00 97.19 277 VAL A C 1
ATOM 2191 O O . VAL A 1 277 ? -3.759 6.578 22.911 1.00 97.19 277 VAL A O 1
ATOM 2194 N N . LEU A 1 278 ? -4.796 6.499 24.897 1.00 96.38 278 LEU A N 1
ATOM 2195 C CA . LEU A 1 278 ? -4.840 7.959 25.073 1.00 96.38 278 LEU A CA 1
ATOM 2196 C C . LEU A 1 278 ? -3.441 8.595 25.077 1.00 96.38 278 LEU A C 1
ATOM 2198 O O . LEU A 1 278 ? -3.250 9.668 24.498 1.00 96.38 278 LEU A O 1
ATOM 2202 N N . GLY A 1 279 ? -2.463 7.933 25.696 1.00 94.31 279 GLY A N 1
ATOM 2203 C CA . GLY A 1 279 ? -1.070 8.383 25.754 1.00 94.31 279 GLY A CA 1
ATOM 2204 C C . GLY A 1 279 ? -0.254 8.132 24.481 1.00 94.31 279 GLY A C 1
ATOM 2205 O O . GLY A 1 279 ? 0.861 8.640 24.372 1.00 94.31 279 GLY A O 1
ATOM 2206 N N . ALA A 1 280 ? -0.782 7.376 23.516 1.00 95.00 280 ALA A N 1
ATOM 2207 C CA . ALA A 1 280 ? -0.033 6.944 22.343 1.00 95.00 280 ALA A CA 1
ATOM 2208 C C . ALA A 1 280 ? 0.343 8.098 21.398 1.00 95.00 280 ALA A C 1
ATOM 2210 O O . ALA A 1 280 ? -0.410 9.067 21.227 1.00 95.00 280 ALA A O 1
ATOM 2211 N N . SER A 1 281 ? 1.493 7.956 20.734 1.00 92.88 281 SER A N 1
ATOM 2212 C CA . SER A 1 281 ? 1.936 8.838 19.650 1.00 92.88 281 SER A CA 1
ATOM 2213 C C . SER A 1 281 ? 1.408 8.350 18.295 1.00 92.88 281 SER A C 1
ATOM 2215 O O . SER A 1 281 ? 0.857 7.255 18.187 1.00 92.88 281 SER A O 1
ATOM 2217 N N . ALA A 1 282 ? 1.626 9.127 17.230 1.00 91.31 282 ALA A N 1
ATOM 2218 C CA . ALA A 1 282 ? 1.299 8.724 15.857 1.00 91.31 282 ALA A CA 1
ATOM 2219 C C . ALA A 1 282 ? 2.024 7.441 15.391 1.00 91.31 282 ALA A C 1
ATOM 2221 O O . ALA A 1 282 ? 1.592 6.822 14.413 1.00 91.31 282 ALA A O 1
ATOM 2222 N N . ASP A 1 283 ? 3.110 7.059 16.069 1.00 89.94 283 ASP A N 1
ATOM 2223 C CA . ASP A 1 283 ? 3.914 5.880 15.744 1.00 89.94 283 ASP A CA 1
ATOM 2224 C C . ASP A 1 283 ? 3.474 4.651 16.553 1.00 89.94 283 ASP A C 1
ATOM 2226 O O . ASP A 1 283 ? 3.492 3.544 16.026 1.00 89.94 283 ASP A O 1
ATOM 2230 N N . THR A 1 284 ? 3.011 4.832 17.799 1.00 94.12 284 THR A N 1
ATOM 2231 C CA . THR A 1 284 ? 2.610 3.717 18.682 1.00 94.12 284 THR A CA 1
ATOM 2232 C C . THR A 1 284 ? 1.105 3.446 18.706 1.00 94.12 284 THR A C 1
ATOM 2234 O O . THR A 1 284 ? 0.671 2.378 19.143 1.00 94.12 284 THR A O 1
ATOM 2237 N N . ILE A 1 285 ? 0.277 4.378 18.219 1.00 95.25 285 ILE A N 1
ATOM 2238 C CA . ILE A 1 285 ? -1.192 4.270 18.269 1.00 95.25 285 ILE A CA 1
ATOM 2239 C C . ILE A 1 285 ? -1.726 3.011 17.575 1.00 95.25 285 ILE A C 1
ATOM 2241 O O . ILE A 1 285 ? -2.679 2.405 18.060 1.00 95.25 285 ILE A O 1
ATOM 2245 N N . ALA A 1 286 ? -1.098 2.571 16.480 1.00 94.56 286 ALA A N 1
ATOM 2246 C CA . ALA A 1 286 ? -1.527 1.377 15.753 1.00 94.56 286 ALA A CA 1
ATOM 2247 C C . ALA A 1 286 ? -1.406 0.099 16.604 1.00 94.56 286 ALA A C 1
ATOM 2249 O O . ALA A 1 286 ? -2.312 -0.737 16.588 1.00 94.56 286 ALA A O 1
ATOM 2250 N N . ASP A 1 287 ? -0.327 -0.036 17.380 1.00 94.81 287 ASP A N 1
ATOM 2251 C CA . ASP A 1 287 ? -0.112 -1.182 18.267 1.00 94.81 287 ASP A CA 1
ATOM 2252 C C . ASP A 1 287 ? -1.096 -1.168 19.440 1.00 94.81 287 ASP A C 1
ATOM 2254 O O . ASP A 1 287 ? -1.738 -2.183 19.728 1.00 94.81 287 ASP A O 1
ATOM 2258 N N . HIS A 1 288 ? -1.278 -0.010 20.081 1.00 96.56 288 HIS A N 1
ATOM 2259 C CA . HIS A 1 288 ? -2.208 0.127 21.202 1.00 96.56 288 HIS A CA 1
ATOM 2260 C C . HIS A 1 288 ? -3.664 -0.110 20.782 1.00 96.56 288 HIS A C 1
ATOM 2262 O O . HIS A 1 288 ? -4.398 -0.807 21.484 1.00 96.56 288 HIS A O 1
ATOM 2268 N N . LEU A 1 289 ? -4.084 0.388 19.614 1.00 97.00 289 LEU A N 1
ATOM 2269 C CA . LEU A 1 289 ? -5.427 0.125 19.093 1.00 97.00 289 LEU A CA 1
ATOM 2270 C C . LEU A 1 289 ? -5.633 -1.340 18.727 1.00 97.00 289 LEU A C 1
ATOM 2272 O O . LEU A 1 289 ? -6.698 -1.882 19.012 1.00 97.00 289 LEU A O 1
ATOM 2276 N N . ARG A 1 290 ? -4.626 -2.007 18.152 1.00 96.06 290 ARG A N 1
ATOM 2277 C CA . ARG A 1 290 ? -4.699 -3.449 17.875 1.00 96.06 290 ARG A CA 1
ATOM 2278 C C . ARG A 1 290 ? -4.939 -4.236 19.160 1.00 96.06 290 ARG A C 1
ATOM 2280 O O . ARG A 1 290 ? -5.794 -5.115 19.185 1.00 96.06 290 ARG A O 1
ATOM 2287 N N . GLN A 1 291 ? -4.215 -3.898 20.226 1.00 94.62 291 GLN A N 1
ATOM 2288 C CA . GLN A 1 291 ? -4.379 -4.528 21.537 1.00 94.62 291 GLN A CA 1
ATOM 2289 C C . GLN A 1 291 ? -5.750 -4.233 22.156 1.00 94.62 291 GLN A C 1
ATOM 2291 O O . GLN A 1 291 ? -6.342 -5.132 22.744 1.00 94.62 291 GLN A O 1
ATOM 2296 N N . ALA A 1 292 ? -6.261 -3.007 22.020 1.00 95.38 292 ALA A N 1
ATOM 2297 C CA . ALA A 1 292 ? -7.568 -2.625 22.546 1.00 95.38 292 ALA A CA 1
ATOM 2298 C C . ALA A 1 292 ? -8.722 -3.313 21.796 1.00 95.38 292 ALA A C 1
ATOM 2300 O O . ALA A 1 292 ? -9.596 -3.901 22.424 1.00 95.38 292 ALA A O 1
ATOM 2301 N N . VAL A 1 293 ? -8.701 -3.309 20.459 1.00 96.06 293 VAL A N 1
ATOM 2302 C CA . VAL A 1 293 ? -9.732 -3.956 19.627 1.00 96.06 293 VAL A CA 1
ATOM 2303 C C . VAL A 1 293 ? -9.708 -5.477 19.785 1.00 96.06 293 VAL A C 1
ATOM 2305 O O . VAL A 1 293 ? -10.760 -6.108 19.754 1.00 96.06 293 VAL A O 1
ATOM 2308 N N . ALA A 1 294 ? -8.540 -6.080 20.029 1.00 93.12 294 ALA A N 1
ATOM 2309 C CA . ALA A 1 294 ? -8.442 -7.513 20.299 1.00 93.12 294 ALA A CA 1
ATOM 2310 C C . ALA A 1 294 ? -9.223 -7.956 21.552 1.00 93.12 294 ALA A C 1
ATOM 2312 O O . ALA A 1 294 ? -9.639 -9.109 21.605 1.00 93.12 294 ALA A O 1
ATOM 2313 N N . LEU A 1 295 ? -9.469 -7.063 22.522 1.00 92.88 295 LEU A N 1
ATOM 2314 C CA . LEU A 1 295 ? -10.308 -7.368 23.689 1.00 92.88 295 LEU A CA 1
ATOM 2315 C C . LEU A 1 295 ? -11.785 -7.568 23.322 1.00 92.88 295 LEU A C 1
ATOM 2317 O O . LEU A 1 295 ? -12.521 -8.207 24.064 1.00 92.88 295 LEU A O 1
ATOM 2321 N N . LEU A 1 296 ? -12.221 -7.018 22.186 1.00 93.56 296 LEU A N 1
ATOM 2322 C CA . LEU A 1 296 ? -13.600 -7.115 21.709 1.00 93.56 296 LEU A CA 1
ATOM 2323 C C . LEU A 1 296 ? -13.850 -8.377 20.869 1.00 93.56 296 LEU A C 1
ATOM 2325 O O . LEU A 1 296 ? -15.006 -8.660 20.568 1.00 93.56 296 LEU A O 1
ATOM 2329 N N . ARG A 1 297 ? -12.794 -9.129 20.512 1.00 84.94 297 ARG A N 1
ATOM 2330 C CA . ARG A 1 297 ? -12.772 -10.170 19.464 1.00 84.94 297 ARG A CA 1
ATOM 2331 C C . ARG A 1 297 ? -13.795 -11.301 19.637 1.00 84.94 297 ARG A C 1
ATOM 2333 O O . ARG A 1 297 ? -14.175 -11.901 18.639 1.00 84.94 297 ARG A O 1
ATOM 2340 N N . ASP A 1 298 ? -14.273 -11.535 20.856 1.00 85.12 298 ASP A N 1
ATOM 2341 C CA . ASP A 1 298 ? -15.261 -12.577 21.176 1.00 85.12 298 ASP A CA 1
ATOM 2342 C C . ASP A 1 298 ? -16.565 -12.000 21.761 1.00 85.12 298 ASP A C 1
ATOM 2344 O O . ASP A 1 298 ? -17.366 -12.701 22.378 1.00 85.12 298 ASP A O 1
ATOM 2348 N N . THR A 1 299 ? -16.792 -10.700 21.575 1.00 90.81 299 THR A N 1
ATOM 2349 C CA . THR A 1 299 ? -17.972 -9.991 22.085 1.00 90.81 299 THR A CA 1
ATOM 2350 C C . THR A 1 299 ? -18.902 -9.574 20.952 1.00 90.81 299 THR A C 1
ATOM 2352 O O . THR A 1 299 ? -18.509 -9.525 19.793 1.00 90.81 299 THR A O 1
ATOM 2355 N N . GLN A 1 300 ? -20.146 -9.224 21.279 1.00 91.94 300 GLN A N 1
ATOM 2356 C CA . GLN A 1 300 ? -21.088 -8.627 20.318 1.00 91.94 300 GLN A CA 1
ATOM 2357 C C . GLN A 1 300 ? -21.074 -7.088 20.358 1.00 91.94 300 GLN A C 1
ATOM 2359 O O . GLN A 1 300 ? -21.951 -6.435 19.800 1.00 91.94 300 GLN A O 1
ATOM 2364 N N . ILE A 1 301 ? -20.093 -6.487 21.038 1.00 95.06 301 ILE A N 1
ATOM 2365 C CA . ILE A 1 301 ? -20.013 -5.038 21.229 1.00 95.06 301 ILE A CA 1
ATOM 2366 C C . ILE A 1 301 ? -19.432 -4.402 19.965 1.00 95.06 301 ILE A C 1
ATOM 2368 O O . ILE A 1 301 ? -18.235 -4.514 19.709 1.00 95.06 301 ILE A O 1
ATOM 2372 N N . GLY A 1 302 ? -20.265 -3.732 19.172 1.00 96.06 302 GLY A N 1
ATOM 2373 C CA . GLY A 1 302 ? -19.825 -3.037 17.962 1.00 96.06 302 GLY A CA 1
ATOM 2374 C C . GLY A 1 302 ? -19.301 -1.621 18.204 1.00 96.06 302 GLY A C 1
ATOM 2375 O O . GLY A 1 302 ? -19.502 -1.031 19.268 1.00 96.06 302 GLY A O 1
ATOM 2376 N N . TYR A 1 303 ? -18.646 -1.066 17.183 1.00 97.69 303 TYR A N 1
ATOM 2377 C CA . TYR A 1 303 ? -18.283 0.352 17.099 1.00 97.69 303 TYR A CA 1
ATOM 2378 C C . TYR A 1 303 ? -18.420 0.865 15.658 1.00 97.69 303 TYR A C 1
ATOM 2380 O O . TYR A 1 303 ? -18.483 0.080 14.710 1.00 97.69 303 TYR A O 1
ATOM 2388 N N . ASP A 1 304 ? -18.471 2.185 15.482 1.00 98.06 304 ASP A N 1
ATOM 2389 C CA . ASP A 1 304 ? -18.576 2.827 14.174 1.00 98.06 304 ASP A CA 1
ATOM 2390 C C . ASP A 1 304 ? -17.177 3.124 13.592 1.00 98.06 304 ASP A C 1
ATOM 2392 O O . ASP A 1 304 ? -16.466 4.011 14.092 1.00 98.06 304 ASP A O 1
ATOM 2396 N N . PRO A 1 305 ? -16.744 2.429 12.520 1.00 97.88 305 PRO A N 1
ATOM 2397 C CA . PRO A 1 305 ? -15.421 2.649 11.945 1.00 97.88 305 PRO A CA 1
ATOM 2398 C C . PRO A 1 305 ? -15.291 4.021 11.266 1.00 97.88 305 PRO A C 1
ATOM 2400 O O . PRO A 1 305 ? -14.179 4.540 11.188 1.00 97.88 305 PRO A O 1
ATOM 2403 N N . ALA A 1 306 ? -16.381 4.669 10.829 1.00 98.19 306 ALA A N 1
ATOM 2404 C CA . ALA A 1 306 ? -16.297 6.014 10.252 1.00 98.19 306 ALA A CA 1
ATOM 2405 C C . ALA A 1 306 ? -15.905 7.060 11.308 1.00 98.19 306 ALA A C 1
ATOM 2407 O O . ALA A 1 306 ? -15.155 7.993 11.005 1.00 98.19 306 ALA A O 1
ATOM 2408 N N . LEU A 1 307 ? -16.366 6.898 12.555 1.00 97.88 307 LEU A N 1
ATOM 2409 C CA . LEU A 1 307 ? -15.926 7.736 13.674 1.00 97.88 307 LEU A CA 1
ATOM 2410 C C . LEU A 1 307 ? -14.448 7.497 13.987 1.00 97.88 307 LEU A C 1
ATOM 2412 O O . LEU A 1 307 ? -13.688 8.456 14.129 1.00 97.88 307 LEU A O 1
ATOM 2416 N N . LEU A 1 308 ? -14.024 6.230 14.003 1.00 98.19 308 LEU A N 1
ATOM 2417 C CA . LEU A 1 308 ? -12.629 5.883 14.257 1.00 98.19 308 LEU A CA 1
ATOM 2418 C C . LEU A 1 308 ? -11.686 6.440 13.175 1.00 98.19 308 LEU A C 1
ATOM 2420 O O . LEU A 1 308 ? -10.617 6.943 13.514 1.00 98.19 308 LEU A O 1
ATOM 2424 N N . ILE A 1 309 ? -12.083 6.436 11.894 1.00 98.38 309 ILE A N 1
ATOM 2425 C CA . ILE A 1 309 ? -11.297 7.063 10.813 1.00 98.38 309 ILE A CA 1
ATOM 2426 C C . ILE A 1 309 ? -11.080 8.552 11.104 1.00 98.38 309 ILE A C 1
ATOM 2428 O O . ILE A 1 309 ? -9.938 9.009 11.086 1.00 98.38 309 ILE A O 1
ATOM 2432 N N . LYS A 1 310 ? -12.143 9.299 11.434 1.00 97.19 310 LYS A N 1
ATOM 2433 C CA . LYS A 1 310 ? -12.062 10.744 11.737 1.00 97.19 310 LYS A CA 1
ATOM 2434 C C . LYS A 1 310 ? -11.149 11.053 12.924 1.00 97.19 310 LYS A C 1
ATOM 2436 O O . LYS A 1 310 ? -10.556 12.129 12.997 1.00 97.19 310 LYS A O 1
ATOM 2441 N N . ASP A 1 311 ? -11.047 10.130 13.871 1.00 97.06 311 ASP A N 1
ATOM 2442 C CA . ASP A 1 311 ? -10.177 10.281 15.034 1.00 97.06 311 ASP A CA 1
ATOM 2443 C C . ASP A 1 311 ? -8.721 9.991 14.689 1.00 97.06 311 ASP A C 1
ATOM 2445 O O . ASP A 1 311 ? -7.823 10.742 15.075 1.00 97.06 311 ASP A O 1
ATOM 2449 N N . MET A 1 312 ? -8.493 8.946 13.896 1.00 97.50 312 MET A N 1
ATOM 2450 C CA . MET A 1 312 ? -7.163 8.565 13.435 1.00 97.50 312 MET A CA 1
ATOM 2451 C C . MET A 1 312 ? -6.560 9.575 12.460 1.00 97.50 312 MET A C 1
ATOM 2453 O O . MET A 1 312 ? -5.346 9.754 12.458 1.00 97.50 312 MET A O 1
ATOM 2457 N N . GLU A 1 313 ? -7.377 10.305 11.702 1.00 96.12 313 GLU A N 1
ATOM 2458 C CA . GLU A 1 313 ? -6.923 11.435 10.881 1.00 96.12 313 GLU A CA 1
ATOM 2459 C C . GLU A 1 313 ? -6.235 12.537 11.704 1.00 96.12 313 GLU A C 1
ATOM 2461 O O . GLU A 1 313 ? -5.297 13.174 11.226 1.00 96.12 313 GLU A O 1
ATOM 2466 N N . VAL A 1 314 ? -6.658 12.740 12.957 1.00 95.94 314 VAL A N 1
ATOM 2467 C CA . VAL A 1 314 ? -6.021 13.695 13.877 1.00 95.94 314 VAL A CA 1
ATOM 2468 C C . VAL A 1 314 ? -4.808 13.062 14.558 1.00 95.94 314 VAL A C 1
ATOM 2470 O O . VAL A 1 314 ? -3.753 13.688 14.635 1.00 95.94 314 VAL A O 1
ATOM 2473 N N . TRP A 1 315 ? -4.935 11.815 15.025 1.00 95.31 315 TRP A N 1
ATOM 2474 C CA . TRP A 1 315 ? -3.882 11.124 15.781 1.00 95.31 315 TRP A CA 1
ATOM 2475 C C . TRP A 1 315 ? -2.633 10.816 14.952 1.00 95.31 315 TRP A C 1
ATOM 2477 O O . TRP A 1 315 ? -1.516 10.891 15.457 1.00 95.31 315 TRP A O 1
ATOM 2487 N N . LEU A 1 316 ? -2.819 10.465 13.677 1.00 95.44 316 LEU A N 1
ATOM 2488 C CA . LEU A 1 316 ? -1.742 10.060 12.771 1.00 95.44 316 LEU A CA 1
ATOM 2489 C C . LEU A 1 316 ? -1.075 11.244 12.064 1.00 95.44 316 LEU A C 1
ATOM 2491 O O . LEU A 1 316 ? -0.165 11.037 11.253 1.00 95.44 316 LEU A O 1
ATOM 2495 N N . ALA A 1 317 ? -1.524 12.476 12.321 1.00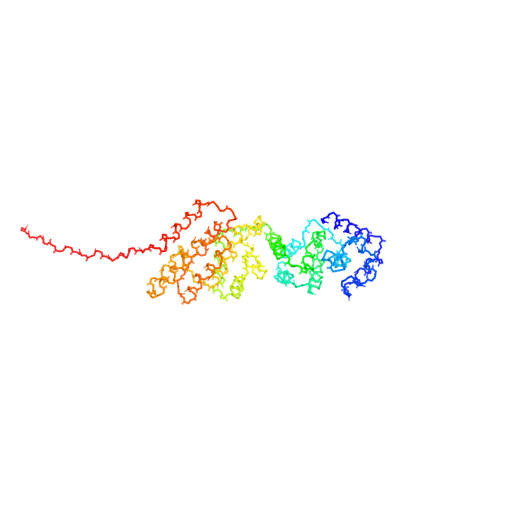 92.62 317 ALA A N 1
ATOM 2496 C CA . ALA A 1 317 ? -0.898 13.662 11.759 1.00 92.62 317 ALA A CA 1
ATOM 2497 C C . ALA A 1 317 ? 0.539 13.776 12.284 1.00 92.62 317 ALA A C 1
ATOM 2499 O O . ALA A 1 317 ? 0.779 13.692 13.483 1.00 92.62 317 ALA A O 1
ATOM 2500 N N . ARG A 1 318 ? 1.508 13.987 11.383 1.00 84.81 318 ARG A N 1
ATOM 2501 C CA . ARG A 1 318 ? 2.933 14.092 11.750 1.00 84.81 318 ARG A CA 1
ATOM 2502 C C . ARG A 1 318 ? 3.205 15.263 12.701 1.00 84.81 318 ARG A C 1
ATOM 2504 O O . ARG A 1 318 ? 4.061 15.173 13.571 1.00 84.81 318 ARG A O 1
ATOM 2511 N N . THR A 1 319 ? 2.471 16.353 12.512 1.00 86.88 319 THR A N 1
ATOM 2512 C CA . THR A 1 319 ? 2.465 17.537 13.376 1.00 86.88 319 THR A CA 1
ATOM 2513 C C . THR A 1 319 ? 1.010 17.834 13.734 1.00 86.88 319 THR A C 1
ATOM 2515 O O . THR A 1 319 ? 0.369 18.645 13.056 1.00 86.88 319 THR A O 1
ATOM 2518 N N . PRO A 1 320 ? 0.437 17.113 14.712 1.00 84.75 320 PRO A N 1
ATOM 2519 C CA . PRO A 1 320 ? -0.962 17.281 15.060 1.00 84.75 320 PRO A CA 1
ATOM 2520 C C . PRO A 1 320 ? -1.164 18.656 15.695 1.00 84.75 320 PRO A C 1
ATOM 2522 O O . PRO A 1 320 ? -0.340 19.123 16.483 1.00 84.75 320 PRO A O 1
ATOM 2525 N N . ASN A 1 321 ? -2.285 19.304 15.380 1.00 90.81 321 ASN A N 1
ATOM 2526 C CA . ASN A 1 321 ? -2.731 20.435 16.182 1.00 90.81 321 ASN A CA 1
ATOM 2527 C C . ASN A 1 321 ? -3.036 19.907 17.592 1.00 90.81 321 ASN A C 1
ATOM 2529 O O . ASN A 1 321 ? -3.957 19.105 17.763 1.00 90.81 321 ASN A O 1
ATOM 2533 N N . VAL A 1 322 ? -2.249 20.344 18.578 1.00 90.88 322 VAL A N 1
ATOM 2534 C CA . VAL A 1 322 ? -2.313 19.850 19.962 1.00 90.88 322 VAL A CA 1
ATOM 2535 C C . VAL A 1 322 ? -3.715 20.022 20.544 1.00 90.88 322 VAL A C 1
ATOM 2537 O O . VAL A 1 322 ? -4.256 19.072 21.094 1.00 90.88 322 VAL A O 1
ATOM 2540 N N . ALA A 1 323 ? -4.363 21.169 20.317 1.00 93.50 323 ALA A N 1
ATOM 2541 C CA . ALA A 1 323 ? -5.723 21.410 20.796 1.00 93.50 323 ALA A CA 1
ATOM 2542 C C . ALA A 1 323 ? -6.745 20.450 20.162 1.00 93.50 323 ALA A C 1
ATOM 2544 O O . ALA A 1 323 ? -7.649 19.963 20.840 1.00 93.50 323 ALA A O 1
ATOM 2545 N N . CYS A 1 324 ? -6.596 20.131 18.871 1.00 92.62 324 CYS A N 1
ATOM 2546 C CA . CYS A 1 324 ? -7.457 19.145 18.216 1.00 92.62 324 CYS A CA 1
ATOM 2547 C C . CYS A 1 324 ? -7.237 17.733 18.775 1.00 92.62 324 CYS A C 1
ATOM 2549 O O . CYS A 1 324 ? -8.213 17.020 19.012 1.00 92.62 324 CYS A O 1
ATOM 2551 N N . LEU A 1 325 ? -5.980 17.328 18.986 1.00 94.19 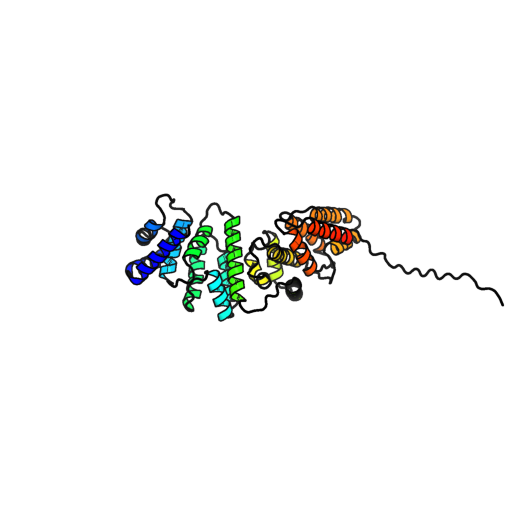325 LEU A N 1
ATOM 2552 C CA . LEU A 1 325 ? -5.641 16.014 19.539 1.00 94.19 325 LEU A CA 1
ATOM 2553 C C . LEU A 1 325 ? -6.130 15.872 20.984 1.00 94.19 325 LEU A C 1
ATOM 2555 O O . LEU A 1 325 ? -6.772 14.877 21.319 1.00 94.19 325 LEU A O 1
ATOM 2559 N N . ASP A 1 326 ? -5.900 16.880 21.819 1.00 94.69 326 ASP A N 1
ATOM 2560 C CA . ASP A 1 326 ? -6.360 16.884 23.206 1.00 94.69 326 ASP A CA 1
ATOM 2561 C C . ASP A 1 326 ? -7.887 16.909 23.284 1.00 94.69 326 ASP A C 1
ATOM 2563 O O . ASP A 1 326 ? -8.469 16.169 24.073 1.00 94.69 326 ASP A O 1
ATOM 2567 N N . GLY A 1 327 ? -8.562 17.640 22.392 1.00 95.81 327 GLY A N 1
ATOM 2568 C CA . GLY A 1 327 ? -10.019 17.578 22.266 1.00 95.81 327 GLY A CA 1
ATOM 2569 C C . GLY A 1 327 ? -10.531 16.176 21.903 1.00 95.81 327 GLY A C 1
ATOM 2570 O O . GLY A 1 327 ? -11.557 15.735 22.425 1.00 95.81 327 GLY A O 1
ATOM 2571 N N . ARG A 1 328 ? -9.814 15.427 21.049 1.00 95.94 328 ARG A N 1
ATOM 2572 C CA . ARG A 1 328 ? -10.138 14.018 20.744 1.00 95.94 328 ARG A CA 1
ATOM 2573 C C . ARG A 1 328 ? -9.917 13.113 21.954 1.00 95.94 328 ARG A C 1
ATOM 2575 O O . ARG A 1 328 ? -10.806 12.323 22.264 1.00 95.94 328 ARG A O 1
ATOM 2582 N N . ARG A 1 329 ? -8.795 13.270 22.664 1.00 96.25 329 ARG A N 1
ATOM 2583 C CA . ARG A 1 329 ? -8.486 12.533 23.901 1.00 96.25 329 ARG A CA 1
ATOM 2584 C C . ARG A 1 329 ? -9.522 12.785 24.991 1.00 96.25 329 ARG A C 1
ATOM 2586 O O . ARG A 1 329 ? -10.007 11.832 25.585 1.00 96.25 329 ARG A O 1
ATOM 2593 N N . GLN A 1 330 ? -9.911 14.039 25.210 1.00 96.38 330 GLN A N 1
ATOM 2594 C CA . GLN A 1 330 ? -10.944 14.416 26.178 1.00 96.38 330 GLN A CA 1
ATOM 2595 C C . GLN A 1 330 ? -12.302 13.820 25.813 1.00 96.38 330 GLN A C 1
ATOM 2597 O O . GLN A 1 330 ? -12.990 13.289 26.682 1.00 96.38 330 GLN A O 1
ATOM 2602 N N . ARG A 1 331 ? -12.679 13.857 24.527 1.00 96.56 331 ARG A N 1
ATOM 2603 C CA . ARG A 1 331 ? -13.917 13.222 24.064 1.00 96.56 331 ARG A CA 1
ATOM 2604 C C . ARG A 1 331 ? -13.882 11.711 24.301 1.00 96.56 331 ARG A C 1
ATOM 2606 O O . ARG A 1 331 ? -14.830 11.185 24.861 1.00 96.56 331 ARG A O 1
ATOM 2613 N N . TRP A 1 332 ? -12.788 11.035 23.941 1.00 97.31 332 TRP A N 1
ATOM 2614 C CA . TRP A 1 332 ? -12.613 9.603 24.209 1.00 97.31 332 TRP A CA 1
ATOM 2615 C C . TRP A 1 332 ? -12.662 9.295 25.710 1.00 97.31 332 TRP A C 1
ATOM 2617 O O . TRP A 1 332 ? -13.350 8.364 26.106 1.00 97.31 332 TRP A O 1
ATOM 2627 N N . ALA A 1 333 ? -11.984 10.080 26.553 1.00 96.69 333 ALA A N 1
ATOM 2628 C CA . ALA A 1 333 ? -12.007 9.904 28.004 1.00 96.69 333 ALA A CA 1
ATOM 2629 C C . ALA A 1 333 ? -13.425 10.058 28.565 1.00 96.69 333 ALA A C 1
ATOM 2631 O O . ALA A 1 333 ? -13.872 9.217 29.338 1.00 96.69 333 ALA A O 1
ATOM 2632 N N . ARG A 1 334 ? -14.167 11.082 28.126 1.00 96.00 334 ARG A N 1
ATOM 2633 C CA . ARG A 1 334 ? -15.580 11.238 28.477 1.00 96.00 334 ARG A CA 1
ATOM 2634 C C . ARG A 1 334 ? -16.379 10.018 28.035 1.00 96.00 334 ARG A C 1
ATOM 2636 O O . ARG A 1 334 ? -17.057 9.436 28.859 1.00 96.00 334 ARG A O 1
ATOM 2643 N N . ASP A 1 335 ? -16.281 9.606 26.777 1.00 95.19 335 ASP A N 1
ATOM 2644 C CA . ASP A 1 335 ? -17.061 8.487 26.240 1.00 95.19 335 ASP A CA 1
ATOM 2645 C C . ASP A 1 335 ? -16.726 7.141 26.935 1.00 95.19 335 ASP A C 1
ATOM 2647 O O . ASP A 1 335 ? -17.584 6.259 27.007 1.00 95.19 335 ASP A O 1
ATOM 2651 N N . PHE A 1 336 ? -15.508 6.992 27.478 1.00 95.25 336 PHE A N 1
ATOM 2652 C CA . PHE A 1 336 ? -15.082 5.820 28.251 1.00 95.25 336 PHE A CA 1
ATOM 2653 C C . PHE A 1 336 ? -15.504 5.858 29.728 1.00 95.25 336 PHE A C 1
ATOM 2655 O O . PHE A 1 336 ? -15.896 4.834 30.269 1.00 95.25 336 PHE A O 1
ATOM 2662 N N . TYR A 1 337 ? -15.424 7.009 30.400 1.00 92.88 337 TYR A N 1
ATOM 2663 C CA . TYR A 1 337 ? -15.779 7.132 31.823 1.00 92.88 337 TYR A CA 1
ATOM 2664 C C . TYR A 1 337 ? -17.241 7.525 32.056 1.00 92.88 337 TYR A C 1
ATOM 2666 O O . TYR A 1 337 ? -17.724 7.489 33.188 1.00 92.88 337 TYR A O 1
ATOM 2674 N N . TRP A 1 338 ? -17.959 7.920 31.006 1.00 85.12 338 TRP A N 1
ATOM 2675 C CA . TRP A 1 338 ? -19.370 8.254 31.102 1.00 85.12 338 TRP A CA 1
ATOM 2676 C C . TRP A 1 338 ? -20.194 6.991 31.319 1.00 85.12 338 TRP A C 1
ATOM 2678 O O . TRP A 1 338 ? -20.300 6.132 30.447 1.00 85.12 338 TRP A O 1
ATOM 2688 N N . ILE A 1 339 ? -20.830 6.912 32.478 1.00 67.69 339 ILE A N 1
ATOM 2689 C CA . ILE A 1 339 ? -21.882 5.944 32.758 1.00 67.69 339 ILE A CA 1
ATOM 2690 C C . ILE A 1 339 ? -23.188 6.635 32.350 1.00 67.69 339 ILE A C 1
ATOM 2692 O O . ILE A 1 339 ? -23.509 7.677 32.931 1.00 67.69 339 ILE A O 1
ATOM 2696 N N . PRO A 1 340 ? -23.940 6.136 31.350 1.00 58.06 340 PRO A N 1
ATOM 2697 C CA . PRO A 1 340 ? -25.296 6.618 31.131 1.00 58.06 340 PRO A CA 1
ATOM 2698 C C . PRO A 1 340 ? -26.046 6.462 32.452 1.00 58.06 340 PRO A C 1
ATOM 2700 O O . PRO A 1 340 ? -26.054 5.364 33.008 1.00 58.06 340 PRO A O 1
ATOM 2703 N N . ARG A 1 341 ? -26.639 7.541 32.981 1.00 43.28 341 ARG A N 1
ATOM 2704 C CA . ARG A 1 341 ? -27.631 7.391 34.048 1.00 43.28 341 ARG A CA 1
ATOM 2705 C C . ARG A 1 341 ? -28.669 6.423 33.498 1.00 43.28 341 ARG A C 1
ATOM 2707 O O . ARG A 1 341 ? -29.318 6.725 32.502 1.00 43.28 341 ARG A O 1
ATOM 2714 N N . SER A 1 342 ? -28.746 5.236 34.081 1.00 42.69 342 SER A N 1
ATOM 2715 C CA . SER A 1 342 ? -29.905 4.387 33.909 1.00 42.69 342 SER A CA 1
ATOM 2716 C C . SER A 1 342 ? -31.083 5.220 34.392 1.00 42.69 342 SER A C 1
ATOM 2718 O O . SER A 1 342 ? -31.150 5.540 35.577 1.00 42.69 342 SER A O 1
ATOM 2720 N N . ASP A 1 343 ? -31.959 5.618 33.471 1.00 38.66 343 ASP A N 1
ATOM 2721 C CA . ASP A 1 343 ? -33.304 6.083 33.796 1.00 38.66 343 ASP A CA 1
ATOM 2722 C C . ASP A 1 343 ? -34.069 4.884 34.387 1.00 38.66 343 ASP A C 1
ATOM 2724 O O . ASP A 1 343 ? -34.958 4.289 33.772 1.00 38.66 343 ASP A O 1
ATOM 2728 N N . GLU A 1 344 ? -33.669 4.471 35.591 1.00 38.91 344 GLU A N 1
ATOM 2729 C CA . GLU A 1 344 ? -34.569 3.801 36.507 1.00 38.91 344 GLU A CA 1
ATOM 2730 C C . GLU A 1 344 ? -35.640 4.830 36.817 1.00 38.91 344 GLU A C 1
ATOM 2732 O O . GLU A 1 344 ? -35.393 5.861 37.439 1.00 38.91 344 GLU A O 1
ATOM 2737 N N . HIS A 1 345 ? -36.807 4.564 36.243 1.00 38.72 345 HIS A N 1
ATOM 2738 C CA . HIS A 1 345 ? -38.028 5.301 36.451 1.00 38.72 345 HIS A CA 1
ATOM 2739 C C . HIS A 1 345 ? -38.167 5.662 37.929 1.00 38.72 345 HIS A C 1
ATOM 2741 O O . HIS A 1 345 ? -38.403 4.792 38.771 1.00 38.72 345 HIS A O 1
ATOM 2747 N N . ASP A 1 346 ? -38.089 6.960 38.204 1.00 39.44 346 ASP A N 1
ATOM 2748 C CA . ASP A 1 346 ? -38.711 7.583 39.361 1.00 39.44 346 ASP A CA 1
ATOM 2749 C C . ASP A 1 346 ? -40.225 7.366 39.212 1.00 39.44 346 ASP A C 1
ATOM 2751 O O . ASP A 1 346 ? -40.973 8.190 38.693 1.00 39.44 346 ASP A O 1
ATOM 2755 N N . ASN A 1 347 ? -40.677 6.166 39.570 1.00 41.25 347 ASN A N 1
ATOM 2756 C CA . ASN A 1 347 ? -42.075 5.872 39.823 1.00 41.25 347 ASN A CA 1
ATOM 2757 C C . ASN A 1 347 ? -42.227 5.501 41.296 1.00 41.25 347 ASN A C 1
ATOM 2759 O O . ASN A 1 347 ? -42.741 4.444 41.654 1.00 41.25 347 ASN A O 1
ATOM 2763 N N . GLN A 1 348 ? -41.763 6.396 42.166 1.00 38.34 348 GLN A N 1
ATOM 2764 C CA . GLN A 1 348 ? -42.401 6.572 43.459 1.00 38.34 348 GLN A CA 1
ATOM 2765 C C . GLN A 1 348 ? -43.543 7.559 43.242 1.00 38.34 348 GLN A C 1
ATOM 2767 O O . GLN A 1 348 ? -43.398 8.765 43.404 1.00 38.34 348 GLN A O 1
ATOM 2772 N N . SER A 1 349 ? -44.686 7.024 42.809 1.00 41.19 349 SER A N 1
ATOM 2773 C CA . SER A 1 349 ? -45.955 7.727 42.946 1.00 41.19 349 SER A CA 1
ATOM 2774 C C . SER A 1 349 ? -46.149 8.039 44.429 1.00 41.19 349 SER A C 1
ATOM 2776 O O . SER A 1 349 ? -46.467 7.151 45.223 1.00 41.19 349 SER A O 1
ATOM 2778 N N . GLU A 1 350 ? -45.935 9.302 44.793 1.00 40.25 350 GLU A N 1
ATOM 2779 C CA . GLU A 1 350 ? -46.438 9.905 46.018 1.00 40.25 350 GLU A CA 1
ATOM 2780 C C . GLU A 1 350 ? -47.939 9.613 46.108 1.00 40.25 350 GLU A C 1
ATOM 2782 O O . GLU A 1 350 ? -48.766 10.229 45.442 1.00 40.25 350 GLU A O 1
ATOM 2787 N N . THR A 1 351 ? -48.310 8.636 46.928 1.00 42.56 351 THR A N 1
ATOM 2788 C CA . THR A 1 351 ? -49.674 8.520 47.438 1.00 42.56 351 THR A CA 1
ATOM 2789 C C . THR A 1 351 ? -49.667 9.081 48.848 1.00 42.56 351 THR A C 1
ATOM 2791 O O . THR A 1 351 ? -49.650 8.351 49.835 1.00 42.56 351 THR A O 1
ATOM 2794 N N . THR A 1 352 ? -49.681 10.412 48.929 1.00 38.34 352 THR A N 1
ATOM 2795 C CA . THR A 1 352 ? -50.024 11.140 50.151 1.00 38.34 352 THR A CA 1
ATOM 2796 C C . THR A 1 352 ? -51.296 11.941 49.889 1.00 38.34 352 THR A C 1
ATOM 2798 O O . THR A 1 352 ? -51.263 13.017 49.314 1.00 38.34 352 THR A O 1
ATOM 2801 N N . GLN A 1 353 ? -52.410 11.328 50.293 1.00 43.34 353 GLN A N 1
ATOM 2802 C CA . GLN A 1 353 ? -53.569 11.927 50.964 1.00 43.34 353 GLN A CA 1
ATOM 2803 C C . GLN A 1 353 ? -54.125 13.269 50.453 1.00 43.34 353 GLN A C 1
ATOM 2805 O O . GLN A 1 353 ? -53.588 14.329 50.751 1.00 43.34 353 GLN A O 1
ATOM 2810 N N . GLU A 1 354 ? -55.355 13.220 49.932 1.00 37.78 354 GLU A N 1
ATOM 2811 C CA . GLU A 1 354 ? -56.342 14.281 50.158 1.00 37.78 354 GLU A CA 1
ATOM 2812 C C . GLU A 1 354 ? -57.550 13.702 50.912 1.00 37.78 354 GLU A C 1
ATOM 2814 O O . GLU A 1 354 ? -58.302 12.867 50.410 1.00 37.78 354 GLU A O 1
ATOM 2819 N N . GLN A 1 355 ? -57.692 14.133 52.167 1.00 43.38 355 GLN A N 1
ATOM 2820 C CA . GLN A 1 355 ? -58.947 14.133 52.910 1.00 43.38 355 GLN A CA 1
ATOM 2821 C C . GLN A 1 355 ? -59.641 15.482 52.672 1.00 43.38 355 GLN A C 1
ATOM 2823 O O . GLN A 1 355 ? -59.008 16.518 52.863 1.00 43.38 355 GLN A O 1
ATOM 2828 N N . GLY A 1 356 ? -60.952 15.462 52.404 1.00 49.12 356 GLY A N 1
ATOM 2829 C CA . GLY A 1 356 ? -61.866 16.525 52.842 1.00 49.12 356 GLY A CA 1
ATOM 2830 C C . GLY A 1 356 ? -62.681 17.238 51.761 1.00 49.12 356 GLY A C 1
ATOM 2831 O O . GLY A 1 356 ? -62.233 18.248 51.231 1.00 49.12 356 GLY A O 1
ATOM 2832 N N . ALA A 1 357 ? -63.915 16.771 51.535 1.00 40.34 357 ALA A N 1
ATOM 2833 C CA . ALA A 1 357 ? -65.167 17.522 51.746 1.00 40.34 357 ALA A CA 1
ATOM 2834 C C . ALA A 1 357 ? -66.377 16.639 51.406 1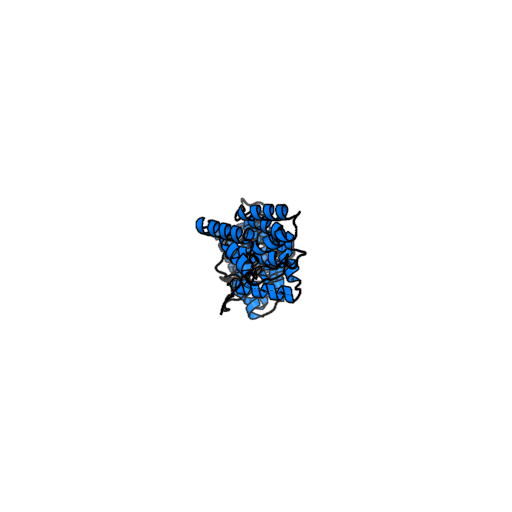.00 40.34 357 ALA A C 1
ATOM 2836 O O . ALA A 1 357 ? -66.404 16.087 50.283 1.00 40.34 357 ALA A O 1
#

Secondary structure (DSSP, 8-state):
-HHHHHHHHHHHHHHHHH-HHHHHHHHHGGGS-TTT-HHHHHHHHHHH-TTS-TT-HHHHHHHHHHHHHHH---B-SS-HHHHHHHHHHHHT-HHHHHHHHHHHT--TTTHHHHHHHHHHHHHTTT--B-HHHHHHHHHHHT-TT--HHHHHHHHHHHHHHHHHHHTTTSPP--SHHHHHHHHHHHHHTT-HHHHHHHHHTTS-TT--GGGHHHHGGGS-TTS-TT-HHHHHHHHHHHHHHHS----TT--HHHHHHHHHHH-TTTHHHHHHHHHHHHH--TTTHHHHHHHHHHTTTTS-----HHHHHHHHHHHT-SS--HHHHHHHHHHHHHHHH--------------------

pLDDT: mean 90.13, std 12.66, range [37.78, 98.5]

InterPro domains:
  IPR013382 CRISPR-associated protein Cse2 [PF09485] (23-163)
  IPR013382 CRISPR-associated protein Cse2 [PF09485] (194-337)
  IPR013382 CRISPR-associated protein Cse2 [TIGR02548] (17-166)
  IPR013382 CRISPR-associated protein Cse2 [TIGR02548] (189-338)
  IPR038287 Cse2 superfamily [G3DSA:1.10.520.40] (1-165)
  IPR038287 Cse2 superfamily [G3DSA:1.10.520.40] (176-350)

Organism: NCBI:txid1033802